Protein AF-A0A1P8NBS0-F1 (afdb_monomer_lite)

pLDDT: mean 83.74, std 17.05, range [39.91, 98.5]

Structure (mmCIF, N/CA/C/O backbone):
data_AF-A0A1P8NBS0-F1
#
_entry.id   AF-A0A1P8NBS0-F1
#
loop_
_atom_site.group_PDB
_atom_site.id
_atom_site.type_symbol
_atom_site.label_atom_id
_atom_site.label_alt_id
_atom_site.label_comp_id
_atom_site.label_asym_id
_atom_site.label_entity_id
_atom_site.label_seq_id
_atom_site.pdbx_PDB_ins_code
_atom_site.Cartn_x
_atom_site.Cartn_y
_atom_site.Cartn_z
_atom_site.occupancy
_atom_site.B_iso_or_equiv
_atom_site.auth_seq_id
_atom_site.auth_comp_id
_atom_site.auth_asym_id
_atom_site.auth_atom_id
_atom_site.pdbx_PDB_model_num
ATOM 1 N N . MET A 1 1 ? -10.988 12.785 8.563 1.00 82.94 1 MET A N 1
ATOM 2 C CA . MET A 1 1 ? -10.766 11.555 9.356 1.00 82.94 1 MET A CA 1
ATOM 3 C C . MET A 1 1 ? -9.370 10.981 9.163 1.00 82.94 1 MET A C 1
ATOM 5 O O . MET A 1 1 ? -8.698 10.828 10.170 1.00 82.94 1 MET A O 1
ATOM 9 N N . PHE A 1 2 ? -8.875 10.767 7.936 1.00 84.62 2 PHE A N 1
ATOM 10 C CA . PHE A 1 2 ? -7.507 10.250 7.724 1.00 84.62 2 PHE A CA 1
ATOM 11 C C . PHE A 1 2 ? -6.411 11.073 8.413 1.00 84.62 2 PHE A C 1
ATOM 13 O O . PHE A 1 2 ? -5.631 10.505 9.160 1.00 84.62 2 PHE A O 1
ATOM 20 N N . ARG A 1 3 ? -6.452 12.412 8.329 1.00 84.88 3 ARG A N 1
ATOM 21 C CA . ARG A 1 3 ? -5.517 13.283 9.075 1.00 84.88 3 ARG A CA 1
ATOM 22 C C . ARG A 1 3 ? -5.512 13.060 10.591 1.00 84.88 3 ARG A C 1
ATOM 24 O O . ARG A 1 3 ? -4.480 13.212 11.229 1.00 84.88 3 ARG A O 1
ATOM 31 N N . ALA A 1 4 ? -6.656 12.704 11.175 1.00 84.69 4 ALA A N 1
ATOM 32 C CA . ALA A 1 4 ? -6.740 12.401 12.602 1.00 84.69 4 ALA A CA 1
ATOM 33 C C . ALA A 1 4 ? -6.085 11.048 12.920 1.00 84.69 4 ALA A C 1
ATOM 35 O O . ALA A 1 4 ? -5.381 10.924 13.919 1.00 84.69 4 ALA A O 1
ATOM 36 N N . VAL A 1 5 ? -6.266 10.051 12.046 1.00 83.81 5 VAL A N 1
ATOM 37 C CA . VAL A 1 5 ? -5.572 8.758 12.145 1.00 83.81 5 VAL A CA 1
ATOM 38 C C . VAL A 1 5 ? -4.062 8.940 11.972 1.00 83.81 5 VAL A C 1
ATOM 40 O O . VAL A 1 5 ? -3.302 8.394 12.768 1.00 83.81 5 VAL A O 1
ATOM 43 N N . GLU A 1 6 ? -3.621 9.755 11.013 1.00 84.94 6 GLU A N 1
ATOM 44 C CA . GLU A 1 6 ? -2.209 10.108 10.805 1.00 84.94 6 GLU A CA 1
ATOM 45 C C . GLU A 1 6 ? -1.617 10.804 12.041 1.00 84.94 6 GLU A C 1
ATOM 47 O O . GLU A 1 6 ? -0.568 10.397 12.534 1.00 84.94 6 GLU A O 1
ATOM 52 N N . ALA A 1 7 ? -2.315 11.798 12.605 1.00 84.06 7 ALA A N 1
ATOM 53 C CA . ALA A 1 7 ? -1.874 12.514 13.805 1.00 84.06 7 ALA A CA 1
ATOM 54 C C . ALA A 1 7 ? -1.797 11.608 15.048 1.00 84.06 7 ALA A C 1
ATOM 56 O O . ALA A 1 7 ? -0.880 11.721 15.863 1.00 84.06 7 ALA A O 1
ATOM 57 N N . LEU A 1 8 ? -2.749 10.684 15.215 1.00 83.94 8 LEU A N 1
ATOM 58 C CA . LEU A 1 8 ? -2.694 9.663 16.266 1.00 83.94 8 LEU A CA 1
ATOM 59 C C . LEU A 1 8 ? -1.534 8.681 16.042 1.00 83.94 8 LEU A C 1
ATOM 61 O O . LEU A 1 8 ? -0.816 8.368 16.987 1.00 83.94 8 LEU A O 1
ATOM 65 N N . SER A 1 9 ? -1.309 8.255 14.800 1.00 83.25 9 SER A N 1
ATOM 66 C CA . SER A 1 9 ? -0.253 7.302 14.435 1.00 83.25 9 SER A CA 1
ATOM 67 C C . SER A 1 9 ? 1.147 7.894 14.631 1.00 83.25 9 SER A C 1
ATOM 69 O O . SER A 1 9 ? 2.034 7.239 15.176 1.00 83.25 9 SER A O 1
ATOM 71 N N . ALA A 1 10 ? 1.330 9.174 14.293 1.00 79.81 10 ALA A N 1
ATOM 72 C CA . ALA A 1 10 ? 2.584 9.900 14.484 1.00 79.81 10 ALA A CA 1
ATOM 73 C C . ALA A 1 10 ? 2.988 10.043 15.961 1.00 79.81 10 ALA A C 1
ATOM 75 O O . ALA A 1 10 ? 4.176 10.118 16.268 1.00 79.81 10 ALA A O 1
ATOM 76 N N . ARG A 1 11 ? 2.019 10.048 16.886 1.00 78.50 11 ARG A N 1
ATOM 77 C CA . ARG A 1 11 ? 2.283 10.139 18.331 1.00 78.50 11 ARG A CA 1
ATOM 78 C C . ARG A 1 11 ? 2.768 8.826 18.957 1.00 78.50 11 ARG A C 1
ATOM 80 O O . ARG A 1 11 ? 3.139 8.862 20.124 1.00 78.50 11 ARG A O 1
ATOM 87 N N . ARG A 1 12 ? 2.781 7.703 18.212 1.00 63.16 12 ARG A N 1
ATOM 88 C CA . ARG A 1 12 ? 3.280 6.371 18.634 1.00 63.16 12 ARG A CA 1
ATOM 89 C C . ARG A 1 12 ? 2.985 6.031 20.104 1.00 63.16 12 ARG A C 1
ATOM 91 O O . ARG A 1 12 ? 3.853 5.580 20.843 1.00 63.16 12 ARG A O 1
ATOM 98 N N . THR A 1 13 ? 1.755 6.255 20.553 1.00 55.81 13 THR A N 1
ATOM 99 C CA . THR A 1 13 ? 1.352 5.875 21.909 1.00 55.81 13 THR A CA 1
ATOM 100 C C . THR A 1 13 ? 1.067 4.378 21.942 1.00 55.81 13 THR A C 1
ATOM 102 O O . THR A 1 13 ? -0.005 3.954 21.512 1.00 55.81 13 THR A O 1
ATOM 105 N N . GLU A 1 14 ? 2.016 3.589 22.453 1.00 52.69 14 GLU A N 1
ATOM 106 C CA . GLU A 1 14 ? 1.892 2.132 22.655 1.00 52.69 14 GLU A CA 1
ATOM 107 C C . GLU A 1 14 ? 0.691 1.751 23.545 1.00 52.69 14 GLU A C 1
ATOM 109 O O . GLU A 1 14 ? 0.151 0.653 23.435 1.00 52.69 14 GLU A O 1
ATOM 114 N N . GLU A 1 15 ? 0.220 2.679 24.381 1.00 45.91 15 GLU A N 1
ATOM 115 C CA . GLU A 1 15 ? -0.776 2.414 25.427 1.00 45.91 15 GLU A CA 1
ATOM 116 C C . GLU A 1 15 ? -2.221 2.782 25.055 1.00 45.91 15 GLU A C 1
ATOM 118 O O . GLU A 1 15 ? -3.160 2.458 25.782 1.00 45.91 15 GLU A O 1
ATOM 123 N N . SER A 1 16 ? -2.449 3.454 23.923 1.00 49.22 16 SER A N 1
ATOM 124 C CA . SER A 1 16 ? -3.797 3.893 23.547 1.00 49.22 16 SER A CA 1
ATOM 125 C C . SER A 1 16 ? -4.399 2.945 22.522 1.00 49.22 16 SER A C 1
ATOM 127 O O . SER A 1 16 ? -4.034 2.975 21.349 1.00 49.22 16 SER A O 1
ATOM 129 N N . SER A 1 17 ? -5.367 2.129 22.946 1.00 61.66 17 SER A N 1
ATOM 130 C CA . SER A 1 17 ? -6.250 1.436 22.006 1.00 61.66 17 SER A CA 1
ATOM 131 C C . SER A 1 17 ? -6.788 2.446 20.982 1.00 61.66 17 SER A C 1
ATOM 133 O O . SER A 1 17 ? -7.370 3.477 21.339 1.00 61.66 17 SER A O 1
ATOM 135 N N . PHE A 1 18 ? -6.545 2.191 19.694 1.00 75.25 18 PHE A N 1
ATOM 136 C CA . PHE A 1 18 ? -7.110 3.001 18.619 1.00 75.25 18 PHE A CA 1
ATOM 137 C C . PHE A 1 18 ? -8.626 2.779 18.618 1.00 75.25 18 PHE A C 1
ATOM 139 O O . PHE A 1 18 ? -9.130 1.800 18.077 1.00 75.25 18 PHE A O 1
ATOM 146 N N . THR A 1 19 ? -9.357 3.663 19.296 1.00 80.44 19 THR A N 1
ATOM 147 C CA . THR A 1 19 ? -10.819 3.603 19.404 1.00 80.44 19 THR A CA 1
ATOM 148 C C . THR A 1 19 ? -11.468 4.652 18.514 1.00 80.44 19 THR A C 1
ATOM 150 O O . THR A 1 19 ? -10.918 5.736 18.304 1.00 80.44 19 THR A O 1
ATOM 153 N N . VAL A 1 20 ? -12.698 4.381 18.069 1.00 82.88 20 VAL A N 1
ATOM 154 C CA . VAL A 1 20 ? -13.537 5.371 17.369 1.00 82.88 20 VAL A CA 1
ATOM 155 C C . VAL A 1 20 ? -13.607 6.677 18.169 1.00 82.88 20 VAL A C 1
ATOM 157 O O . VAL A 1 20 ? -13.434 7.755 17.614 1.00 82.88 20 VAL A O 1
ATOM 160 N N . THR A 1 21 ? -13.767 6.606 19.495 1.00 84.75 21 THR A N 1
ATOM 161 C CA . THR A 1 21 ? -13.810 7.794 20.365 1.00 84.75 21 THR A CA 1
ATOM 162 C C . THR A 1 21 ? -12.530 8.635 20.287 1.00 84.75 21 THR A C 1
ATOM 164 O O . THR A 1 21 ? -12.623 9.861 20.236 1.00 84.75 21 THR A O 1
ATOM 167 N N . ALA A 1 22 ? -11.347 8.013 20.239 1.00 84.50 22 ALA A N 1
ATOM 168 C CA . ALA A 1 22 ? -10.085 8.739 20.087 1.00 84.50 22 ALA A CA 1
ATOM 169 C C . ALA A 1 22 ? -9.998 9.454 18.727 1.00 84.50 22 ALA A C 1
ATOM 171 O O . ALA A 1 22 ? -9.612 10.621 18.677 1.00 84.50 22 ALA A O 1
ATOM 172 N N . ILE A 1 23 ? -10.431 8.791 17.649 1.00 85.56 23 ILE A N 1
ATOM 173 C CA . ILE A 1 23 ? -10.471 9.366 16.294 1.00 85.56 23 ILE A CA 1
ATOM 174 C C . ILE A 1 23 ? -11.453 10.541 16.227 1.00 85.56 23 ILE A C 1
ATOM 176 O O . ILE A 1 23 ? -11.144 11.574 15.637 1.00 85.56 23 ILE A O 1
ATOM 180 N N . LEU A 1 24 ? -12.628 10.421 16.847 1.00 88.19 24 LEU A N 1
ATOM 181 C CA . LEU A 1 24 ? -13.631 11.489 16.894 1.00 88.19 24 LEU A CA 1
ATOM 182 C C . LEU A 1 24 ? -13.127 12.717 17.645 1.00 88.19 24 LEU A C 1
ATOM 184 O O . LEU A 1 24 ? -13.248 13.831 17.145 1.00 88.19 24 LEU A O 1
ATOM 188 N N . ARG A 1 25 ? -12.516 12.504 18.817 1.00 86.19 25 ARG A N 1
ATOM 189 C CA . ARG A 1 25 ? -11.919 13.583 19.611 1.00 86.19 25 ARG A CA 1
ATOM 190 C C . ARG A 1 25 ? -10.846 14.322 18.819 1.00 86.19 25 ARG A C 1
ATOM 192 O O . ARG A 1 25 ? -10.817 15.543 18.843 1.00 86.19 25 ARG A O 1
ATOM 199 N N . GLU A 1 26 ? -9.996 13.583 18.113 1.00 88.31 26 GLU A N 1
ATOM 200 C CA . GLU A 1 26 ? -8.934 14.168 17.295 1.00 88.31 26 GLU A CA 1
ATOM 201 C C . GLU A 1 26 ? -9.474 14.877 16.042 1.00 88.31 26 GLU A C 1
ATOM 203 O O . GLU A 1 26 ? -8.946 15.901 15.625 1.00 88.31 26 GLU A O 1
ATOM 208 N N . SER A 1 27 ? -10.534 14.349 15.426 1.00 87.25 27 SER A N 1
ATOM 209 C CA . SER A 1 27 ? -11.103 14.910 14.193 1.00 87.25 27 SER A CA 1
ATOM 210 C C . SER A 1 27 ? -12.112 16.037 14.413 1.00 87.25 27 SER A C 1
ATOM 212 O O . SER A 1 27 ? -12.460 16.714 13.448 1.00 87.25 27 SER A O 1
ATOM 214 N N . GLY A 1 28 ? -12.598 16.229 15.641 1.00 89.88 28 GLY A N 1
ATOM 215 C CA . GLY A 1 28 ? -13.599 17.244 15.975 1.00 89.88 28 GLY A CA 1
ATOM 216 C C . GLY A 1 28 ? -14.992 16.980 15.389 1.00 89.88 28 GLY A C 1
ATOM 217 O O . GLY A 1 28 ? -15.822 17.886 15.381 1.00 89.88 28 GLY A O 1
ATOM 218 N N . ILE A 1 29 ? -15.267 15.769 14.886 1.00 89.56 29 ILE A N 1
ATOM 219 C CA . ILE A 1 29 ? -16.568 15.410 14.297 1.00 89.56 29 ILE A CA 1
ATOM 220 C C . ILE A 1 29 ? -17.447 14.636 15.285 1.00 89.56 29 ILE A C 1
ATOM 222 O O . ILE A 1 29 ? -16.968 14.001 16.226 1.00 89.56 29 ILE A O 1
ATOM 226 N N . SER A 1 30 ? -18.759 14.643 15.041 1.00 89.94 30 SER A N 1
ATOM 227 C CA . SER A 1 30 ? -19.714 13.874 15.843 1.00 89.94 30 SER A CA 1
ATOM 228 C C . SER A 1 30 ? -19.677 12.371 15.520 1.00 89.94 30 SER A C 1
ATOM 230 O O . SER A 1 30 ? -19.336 11.965 14.407 1.00 89.94 30 SER A O 1
ATOM 232 N N . ARG A 1 31 ? -20.122 11.534 16.471 1.00 88.75 31 ARG A N 1
ATOM 233 C CA . ARG A 1 31 ? -20.341 10.088 16.244 1.00 88.75 31 ARG A CA 1
ATOM 234 C C . ARG A 1 31 ? -21.279 9.816 15.068 1.00 88.75 31 ARG A C 1
ATOM 236 O O . ARG A 1 31 ? -21.001 8.922 14.280 1.00 88.75 31 ARG A O 1
ATOM 243 N N . GLY A 1 32 ? -22.366 10.582 14.951 1.00 89.50 32 GLY A N 1
ATOM 244 C CA . GLY A 1 32 ? -23.329 10.426 13.859 1.00 89.50 32 GLY A CA 1
ATOM 245 C C . GLY A 1 32 ? -22.675 10.664 12.499 1.00 89.50 32 GLY A C 1
ATOM 246 O O . GLY A 1 32 ? -22.803 9.837 11.608 1.00 89.50 32 GLY A O 1
ATOM 247 N N . THR A 1 33 ? -21.879 11.731 12.379 1.00 89.06 33 THR A N 1
ATOM 248 C CA . THR A 1 33 ? -21.115 12.037 11.159 1.00 89.06 33 THR A CA 1
ATOM 249 C C . THR A 1 33 ? -20.139 10.919 10.795 1.00 89.06 33 THR A C 1
ATOM 251 O O . THR A 1 33 ? -20.005 10.594 9.621 1.00 89.06 33 THR A O 1
ATOM 254 N N . PHE A 1 34 ? -19.470 10.312 11.778 1.00 89.25 34 PHE A N 1
ATOM 255 C CA . PHE A 1 34 ? -18.578 9.179 11.528 1.00 89.25 34 PHE A CA 1
ATOM 256 C C . PHE A 1 34 ? -19.330 7.984 10.950 1.00 89.25 34 PHE A C 1
ATOM 258 O O . PHE A 1 34 ? -18.979 7.537 9.864 1.00 89.25 34 PHE A O 1
ATOM 265 N N . TYR A 1 35 ? -20.394 7.522 11.614 1.00 89.62 35 TYR A N 1
ATOM 266 C CA . TYR A 1 35 ? -21.122 6.325 11.182 1.00 89.62 35 TYR A CA 1
ATOM 267 C C . TYR A 1 35 ? -21.900 6.508 9.870 1.00 89.62 35 TYR A C 1
ATOM 269 O O . TYR A 1 35 ? -22.192 5.519 9.205 1.00 89.62 35 TYR A O 1
ATOM 277 N N . THR A 1 36 ? -22.173 7.747 9.446 1.00 90.88 36 THR A N 1
ATOM 278 C CA . THR A 1 36 ? -22.678 8.039 8.092 1.00 90.88 36 THR A CA 1
ATOM 279 C C . THR A 1 36 ? -21.674 7.668 6.997 1.00 90.88 36 THR A C 1
ATOM 281 O O . THR A 1 36 ? -22.077 7.266 5.910 1.00 90.88 36 THR A O 1
ATOM 284 N N . HIS A 1 37 ? -20.374 7.820 7.259 1.00 87.19 37 HIS A N 1
ATOM 285 C CA . HIS A 1 37 ? -19.316 7.575 6.272 1.00 87.19 37 HIS A CA 1
ATOM 286 C C . HIS A 1 37 ? -18.596 6.239 6.479 1.00 87.19 37 HIS A C 1
ATOM 288 O O . HIS A 1 37 ? -18.146 5.632 5.512 1.00 87.19 37 HIS A O 1
ATOM 294 N N . PHE A 1 38 ? -18.492 5.800 7.731 1.00 89.38 38 PHE A N 1
ATOM 295 C CA . PHE A 1 38 ? -17.742 4.629 8.160 1.00 89.38 38 PHE A CA 1
ATOM 296 C C . PHE A 1 38 ? -18.575 3.845 9.174 1.00 89.38 38 PHE A C 1
ATOM 298 O O . PHE A 1 38 ? -18.527 4.146 10.371 1.00 89.38 38 PHE A O 1
ATOM 305 N N . PRO A 1 39 ? -19.369 2.863 8.712 1.00 86.81 39 PRO A N 1
ATOM 306 C CA . PRO A 1 39 ? -20.132 1.992 9.599 1.00 86.81 39 PRO A CA 1
ATOM 307 C C . PRO A 1 39 ? -19.244 1.317 10.649 1.00 86.81 39 PRO A C 1
ATOM 309 O O . PRO A 1 39 ? -19.668 1.155 11.795 1.00 86.81 39 PRO A O 1
ATOM 312 N N . THR A 1 40 ? -18.004 0.982 10.286 1.00 86.12 40 THR A N 1
ATOM 313 C CA . THR A 1 40 ? -17.027 0.394 11.199 1.00 86.12 40 THR A CA 1
ATOM 314 C C . THR A 1 40 ? -15.610 0.972 11.050 1.00 86.12 40 THR A C 1
ATOM 316 O O . THR A 1 40 ? -15.318 1.786 10.171 1.00 86.12 40 THR A O 1
ATOM 319 N N . LEU A 1 41 ? -14.697 0.564 11.946 1.00 84.75 41 LEU A N 1
ATOM 320 C CA . LEU A 1 41 ? -13.267 0.882 11.819 1.00 84.75 41 LEU A CA 1
ATOM 321 C C . LEU A 1 41 ? -12.630 0.163 10.626 1.00 84.75 41 LEU A C 1
ATOM 323 O O . LEU A 1 41 ? -11.688 0.695 10.039 1.00 84.75 41 LEU A O 1
ATOM 327 N N . GLU A 1 42 ? -13.138 -1.016 10.264 1.00 86.62 42 GLU A N 1
ATOM 328 C CA . GLU A 1 42 ? -12.699 -1.749 9.081 1.00 86.62 42 GLU A CA 1
ATOM 329 C C . GLU A 1 42 ? -13.006 -0.972 7.797 1.00 86.62 42 GLU A C 1
ATOM 331 O O . GLU A 1 42 ? -12.107 -0.835 6.974 1.00 86.62 42 GLU A O 1
ATOM 336 N N . ASP A 1 43 ? -14.197 -0.371 7.669 1.00 88.25 43 ASP A N 1
ATOM 337 C CA . ASP A 1 43 ? -14.542 0.471 6.510 1.00 88.25 43 ASP A CA 1
ATOM 338 C C . ASP A 1 43 ? -13.604 1.691 6.390 1.00 88.25 43 ASP A C 1
ATOM 340 O O . ASP A 1 43 ? -13.201 2.090 5.294 1.00 88.25 43 ASP A O 1
ATOM 344 N N . LEU A 1 44 ? -13.220 2.292 7.525 1.00 90.06 44 LEU A N 1
ATOM 345 C CA . LEU A 1 44 ? -12.253 3.395 7.540 1.00 90.06 44 LEU A CA 1
ATOM 346 C C . LEU A 1 44 ? -10.859 2.929 7.111 1.00 90.06 44 LEU A C 1
ATOM 348 O O . LEU A 1 44 ? -10.187 3.627 6.349 1.00 90.06 44 LEU A O 1
ATOM 352 N N . ALA A 1 45 ? -10.415 1.772 7.603 1.00 90.12 45 ALA A N 1
ATOM 353 C CA . ALA A 1 45 ? -9.123 1.204 7.242 1.00 90.12 45 ALA A CA 1
ATOM 354 C C . ALA A 1 45 ? -9.070 0.788 5.766 1.00 90.12 45 ALA A C 1
ATOM 356 O O . ALA A 1 45 ? -8.059 1.042 5.113 1.00 90.12 45 ALA A O 1
ATOM 357 N N . GLU A 1 46 ? -10.154 0.217 5.237 1.00 91.38 46 GLU A N 1
ATOM 358 C CA . GLU A 1 46 ? -10.310 -0.129 3.823 1.00 91.38 46 GLU A CA 1
ATOM 359 C C . GLU A 1 46 ? -10.110 1.097 2.936 1.00 91.38 46 GLU A C 1
ATOM 361 O O . GLU A 1 46 ? -9.200 1.102 2.109 1.00 91.38 46 GLU A O 1
ATOM 366 N N . GLN A 1 47 ? -10.874 2.171 3.165 1.00 92.69 47 GLN A N 1
ATOM 367 C CA . GLN A 1 47 ? -10.746 3.392 2.364 1.00 92.69 47 GLN A CA 1
ATOM 368 C C . GLN A 1 47 ? -9.369 4.049 2.518 1.00 92.69 47 GLN A C 1
ATOM 370 O O . GLN A 1 47 ? -8.838 4.618 1.564 1.00 92.69 47 GLN A O 1
ATOM 375 N N .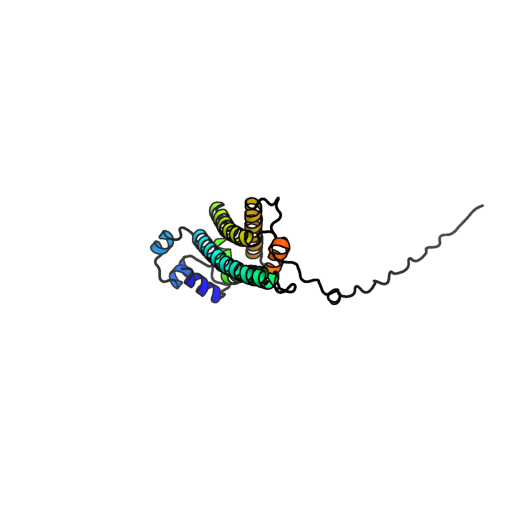 MET A 1 48 ? -8.762 3.974 3.708 1.00 92.88 48 MET A N 1
ATOM 376 C CA . MET A 1 48 ? -7.413 4.501 3.925 1.00 92.88 48 MET A CA 1
ATOM 377 C C . MET A 1 48 ? -6.369 3.721 3.114 1.00 92.88 48 MET A C 1
ATOM 379 O O . MET A 1 48 ? -5.485 4.324 2.502 1.00 92.88 48 MET A O 1
ATOM 383 N N . LEU A 1 49 ? -6.476 2.388 3.087 1.00 94.12 49 LEU A N 1
ATOM 384 C CA . LEU A 1 49 ? -5.613 1.514 2.292 1.00 94.12 49 LEU A CA 1
ATOM 385 C C . LEU A 1 49 ? -5.849 1.707 0.794 1.00 94.12 49 LEU A C 1
ATOM 387 O O . LEU A 1 49 ? -4.879 1.838 0.057 1.00 94.12 49 LEU A O 1
ATOM 391 N N . GLU A 1 50 ? -7.101 1.800 0.349 1.00 95.31 50 GLU A N 1
ATOM 392 C CA . GLU A 1 50 ? -7.464 2.067 -1.046 1.00 95.31 50 GLU A CA 1
ATOM 393 C C . GLU A 1 50 ? -6.823 3.365 -1.554 1.00 95.31 50 GLU A C 1
ATOM 395 O O . GLU A 1 50 ? -6.114 3.360 -2.565 1.00 95.31 50 GLU A O 1
ATOM 400 N N . GLN A 1 51 ? -6.989 4.468 -0.816 1.00 95.81 51 GLN A N 1
ATOM 401 C CA . GLN A 1 51 ? -6.374 5.751 -1.169 1.00 95.81 51 GLN A CA 1
ATOM 402 C C . GLN A 1 51 ? -4.852 5.665 -1.180 1.00 95.81 51 GLN A C 1
ATOM 404 O O . GLN A 1 51 ? -4.193 6.246 -2.049 1.00 95.81 51 GLN A O 1
ATOM 409 N N . ARG A 1 52 ? -4.274 4.918 -0.233 1.00 96.38 52 ARG A N 1
ATOM 410 C CA . ARG A 1 52 ? -2.827 4.754 -0.175 1.00 96.38 52 ARG A CA 1
ATOM 411 C C . ARG A 1 52 ? -2.296 3.922 -1.336 1.00 96.38 52 ARG A C 1
ATOM 413 O O . ARG A 1 52 ? -1.272 4.301 -1.903 1.00 96.38 52 ARG A O 1
ATOM 420 N N . PHE A 1 53 ? -2.976 2.843 -1.715 1.00 97.75 53 PHE A N 1
ATOM 421 C CA . PHE A 1 53 ? -2.623 2.054 -2.890 1.00 97.75 53 PHE A CA 1
ATOM 422 C C . PHE A 1 53 ? -2.682 2.909 -4.149 1.00 97.75 53 PHE A C 1
ATOM 424 O O . PHE A 1 53 ? -1.722 2.895 -4.911 1.00 97.75 53 PHE A O 1
ATOM 431 N N . ALA A 1 54 ? -3.746 3.693 -4.344 1.00 98.06 54 ALA A N 1
ATOM 432 C CA . ALA A 1 54 ? -3.867 4.582 -5.497 1.00 98.06 54 ALA A CA 1
ATOM 433 C C . ALA A 1 54 ? -2.710 5.591 -5.585 1.00 98.06 54 ALA A C 1
ATOM 435 O O . ALA A 1 54 ? -2.121 5.770 -6.650 1.00 98.06 54 ALA A O 1
ATOM 436 N N . LEU A 1 55 ? -2.339 6.206 -4.457 1.00 97.88 55 LEU A N 1
ATOM 437 C CA . LEU A 1 55 ? -1.230 7.158 -4.404 1.00 97.88 55 LEU A CA 1
ATOM 438 C C . LEU A 1 55 ? 0.122 6.495 -4.706 1.00 97.88 55 LEU A C 1
ATOM 440 O O . LEU A 1 55 ? 0.869 6.988 -5.548 1.00 97.88 55 LEU A O 1
ATOM 444 N N . ILE A 1 56 ? 0.433 5.377 -4.040 1.00 98.25 56 ILE A N 1
ATOM 445 C CA . ILE A 1 56 ? 1.684 4.637 -4.269 1.00 98.25 56 ILE A CA 1
ATOM 446 C C . ILE A 1 56 ? 1.741 4.121 -5.710 1.00 98.25 56 ILE A C 1
ATOM 448 O O . ILE A 1 56 ? 2.784 4.223 -6.346 1.00 98.25 56 ILE A O 1
ATOM 452 N N . GLY A 1 57 ? 0.629 3.600 -6.230 1.00 97.62 57 GLY A N 1
ATOM 453 C CA . GLY A 1 57 ? 0.518 3.087 -7.591 1.00 97.62 57 GLY A CA 1
ATOM 454 C C . GLY A 1 57 ? 0.720 4.170 -8.648 1.00 97.62 57 GLY A C 1
ATOM 455 O O . GLY A 1 57 ? 1.394 3.926 -9.644 1.00 97.62 57 GLY A O 1
ATOM 456 N N . GLU A 1 58 ? 0.206 5.387 -8.443 1.00 98.06 58 GLU A N 1
ATOM 457 C CA . GLU A 1 58 ? 0.496 6.506 -9.349 1.00 98.06 58 GLU A CA 1
ATOM 458 C C . GLU A 1 58 ? 1.987 6.844 -9.379 1.00 98.06 58 GLU A C 1
ATOM 460 O O . GLU A 1 58 ? 2.563 6.941 -10.463 1.00 98.06 58 GLU A O 1
ATOM 465 N N . THR A 1 59 ? 2.624 6.958 -8.210 1.00 98.00 59 THR A N 1
ATOM 466 C CA . THR A 1 59 ? 4.067 7.217 -8.120 1.00 98.00 59 THR A CA 1
ATOM 467 C C . THR A 1 59 ? 4.888 6.091 -8.756 1.00 98.00 59 THR A C 1
ATOM 469 O O . THR A 1 59 ? 5.723 6.373 -9.609 1.00 98.00 59 THR A O 1
ATOM 472 N N . ASP A 1 60 ? 4.598 4.823 -8.435 1.00 97.19 60 ASP A N 1
ATOM 473 C CA . ASP A 1 60 ? 5.250 3.643 -9.031 1.00 97.19 60 ASP A CA 1
ATOM 474 C C . ASP A 1 60 ? 5.182 3.685 -10.558 1.00 97.19 60 ASP A C 1
ATOM 476 O O . ASP A 1 60 ? 6.184 3.515 -11.248 1.00 97.19 60 ASP A O 1
ATOM 480 N N . ARG A 1 61 ? 4.002 3.967 -11.108 1.00 97.19 61 ARG A N 1
ATOM 481 C CA . ARG A 1 61 ? 3.805 4.051 -12.554 1.00 97.19 61 ARG A CA 1
ATOM 482 C C . ARG A 1 61 ? 4.546 5.224 -13.184 1.00 97.19 61 ARG A C 1
ATOM 484 O O . ARG A 1 61 ? 5.074 5.066 -14.284 1.00 97.19 61 ARG A O 1
ATOM 491 N N . ALA A 1 62 ? 4.571 6.391 -12.544 1.00 97.69 62 ALA A N 1
ATOM 492 C CA . ALA A 1 62 ? 5.348 7.532 -13.022 1.00 97.69 62 ALA A CA 1
ATOM 493 C C . ALA A 1 62 ? 6.848 7.194 -13.070 1.00 97.69 62 ALA A C 1
ATOM 495 O O . ALA A 1 62 ? 7.481 7.370 -14.115 1.00 97.69 62 ALA A O 1
ATOM 496 N N . ASP A 1 63 ? 7.371 6.598 -11.999 1.00 96.56 63 ASP A N 1
ATOM 497 C CA . ASP A 1 63 ? 8.772 6.192 -11.889 1.00 96.56 63 ASP A CA 1
ATOM 498 C C . ASP A 1 63 ? 9.123 5.075 -12.882 1.00 96.56 63 ASP A C 1
ATOM 500 O O . ASP A 1 63 ? 10.170 5.124 -13.526 1.00 96.56 63 ASP A O 1
ATOM 504 N N . ARG A 1 64 ? 8.230 4.099 -13.099 1.00 95.12 64 ARG A N 1
ATOM 505 C CA . ARG A 1 64 ? 8.410 3.053 -14.121 1.00 95.12 64 ARG A CA 1
ATOM 506 C C . ARG A 1 64 ? 8.444 3.617 -15.529 1.00 95.12 64 ARG A C 1
ATOM 508 O O . ARG A 1 64 ? 9.275 3.183 -16.318 1.00 95.12 64 ARG A O 1
ATOM 515 N N . ARG A 1 65 ? 7.566 4.569 -15.868 1.00 95.31 65 ARG A N 1
ATOM 516 C CA . ARG A 1 65 ? 7.599 5.224 -17.188 1.00 95.31 65 ARG A CA 1
ATOM 517 C C . ARG A 1 65 ? 8.936 5.926 -17.405 1.00 95.31 65 ARG A C 1
ATOM 519 O O . ARG A 1 65 ? 9.520 5.772 -18.473 1.00 95.31 65 ARG A O 1
ATOM 526 N N . ALA A 1 66 ? 9.430 6.639 -16.393 1.00 94.31 66 ALA A N 1
ATOM 527 C CA . ALA A 1 66 ? 10.738 7.281 -16.448 1.00 94.31 66 ALA A CA 1
ATOM 528 C C . ALA A 1 66 ? 11.868 6.250 -16.612 1.00 94.31 66 ALA A C 1
ATOM 530 O O . ALA A 1 66 ? 12.672 6.373 -17.531 1.00 94.31 66 ALA A O 1
ATOM 531 N N . ALA A 1 67 ? 11.877 5.189 -15.800 1.00 93.12 67 ALA A N 1
ATOM 532 C CA . ALA A 1 67 ? 12.891 4.137 -15.862 1.00 93.12 67 ALA A CA 1
ATOM 533 C C . ALA A 1 67 ? 12.893 3.393 -17.211 1.00 93.12 67 ALA A C 1
ATOM 535 O O . ALA A 1 67 ? 13.955 3.130 -17.768 1.00 93.12 67 ALA A O 1
ATOM 536 N N . LEU A 1 68 ? 11.718 3.095 -17.774 1.00 90.94 68 LEU A N 1
ATOM 537 C CA . LEU A 1 68 ? 11.586 2.470 -19.095 1.00 90.94 68 LEU A CA 1
ATOM 538 C C . LEU A 1 68 ? 12.067 3.393 -20.220 1.00 90.94 68 LEU A C 1
ATOM 540 O O . LEU A 1 68 ? 12.724 2.925 -21.147 1.00 90.94 68 LEU A O 1
ATOM 544 N N . ALA A 1 69 ? 11.771 4.694 -20.137 1.00 92.31 69 ALA A N 1
ATOM 545 C CA . ALA A 1 69 ? 12.276 5.676 -21.093 1.00 92.31 69 ALA A CA 1
ATOM 546 C C . ALA A 1 69 ? 13.807 5.795 -21.023 1.00 92.31 69 ALA A C 1
ATOM 548 O O . ALA A 1 69 ? 14.463 5.850 -22.061 1.00 92.31 69 ALA A O 1
ATOM 549 N N . SER A 1 70 ? 14.386 5.770 -19.818 1.00 91.06 70 SER A N 1
ATOM 550 C CA . SER A 1 70 ? 15.840 5.732 -19.629 1.00 91.06 70 SER A CA 1
ATOM 551 C C . SER A 1 70 ? 16.456 4.449 -20.188 1.00 91.06 70 SER A C 1
ATOM 553 O O . SER A 1 70 ? 17.448 4.526 -20.904 1.00 91.06 70 SER A O 1
ATOM 555 N N . ALA A 1 71 ? 15.839 3.288 -19.950 1.00 88.62 71 ALA A N 1
ATOM 556 C CA . ALA A 1 71 ? 16.339 1.993 -20.418 1.00 88.62 71 ALA A CA 1
ATOM 557 C C . ALA A 1 71 ? 16.402 1.860 -21.950 1.00 88.62 71 ALA A C 1
ATOM 559 O O . ALA A 1 71 ? 17.166 1.048 -22.465 1.00 88.62 71 ALA A O 1
ATOM 560 N N . ALA A 1 72 ? 15.626 2.662 -22.688 1.00 86.44 72 ALA A N 1
ATOM 561 C CA . ALA A 1 72 ? 15.712 2.718 -24.147 1.00 86.44 72 ALA A CA 1
ATOM 562 C C . ALA A 1 72 ? 17.046 3.311 -24.646 1.00 86.44 72 ALA A C 1
ATOM 564 O O . ALA A 1 72 ? 17.465 3.008 -25.762 1.00 86.44 72 ALA A O 1
ATOM 565 N N . SER A 1 73 ? 17.705 4.131 -23.822 1.00 89.94 73 SER A N 1
ATOM 566 C CA . SER A 1 73 ? 18.951 4.835 -24.156 1.00 89.94 73 SER A CA 1
ATOM 567 C C . SER A 1 73 ? 20.144 4.400 -23.298 1.00 89.94 73 SER A C 1
ATOM 569 O O . SER A 1 73 ? 21.285 4.617 -23.697 1.00 89.94 73 SER A O 1
ATOM 571 N N . ASP A 1 74 ? 19.896 3.793 -22.135 1.00 87.56 74 ASP A N 1
ATOM 572 C CA . ASP A 1 74 ? 20.907 3.358 -21.172 1.00 87.56 74 ASP A CA 1
ATOM 573 C C . ASP A 1 74 ? 20.648 1.910 -20.707 1.00 87.56 74 ASP A C 1
ATOM 575 O O . ASP A 1 74 ? 19.737 1.667 -19.909 1.00 87.56 74 ASP A O 1
ATOM 579 N N . PRO A 1 75 ? 21.464 0.935 -21.148 1.00 81.12 75 PRO A N 1
ATOM 580 C CA . PRO A 1 75 ? 21.380 -0.451 -20.687 1.00 81.12 75 PRO A CA 1
ATOM 581 C C . PRO A 1 75 ? 21.604 -0.647 -19.179 1.00 81.12 75 PRO A C 1
ATOM 583 O O . PRO A 1 75 ? 21.285 -1.719 -18.668 1.00 81.12 75 PRO A O 1
ATOM 586 N N . GLN A 1 76 ? 22.167 0.341 -18.471 1.00 82.00 76 GLN A N 1
ATOM 587 C CA . GLN A 1 76 ? 22.387 0.310 -17.019 1.00 82.00 76 GLN A CA 1
ATOM 588 C C . GLN A 1 76 ? 21.221 0.907 -16.216 1.00 82.00 76 GLN A C 1
ATOM 590 O O . GLN A 1 76 ? 21.304 0.985 -14.989 1.00 82.00 76 GLN A O 1
ATOM 595 N N . ALA A 1 77 ? 20.134 1.325 -16.873 1.00 86.12 77 ALA A N 1
ATOM 596 C CA . ALA A 1 77 ? 18.978 1.891 -16.191 1.00 86.12 77 ALA A CA 1
ATOM 597 C C . ALA A 1 77 ? 18.404 0.917 -15.144 1.00 86.12 77 ALA A C 1
ATOM 599 O O . ALA A 1 77 ? 18.043 -0.225 -15.442 1.00 86.12 77 ALA A O 1
ATOM 600 N N . ASP A 1 78 ? 18.272 1.403 -13.910 1.00 90.31 78 ASP A N 1
ATOM 601 C CA . ASP A 1 78 ? 17.745 0.627 -12.792 1.00 90.31 78 ASP A CA 1
ATOM 602 C C . ASP A 1 78 ? 16.215 0.524 -12.870 1.00 90.31 78 ASP A C 1
ATOM 604 O O . ASP A 1 78 ? 15.455 1.370 -12.391 1.00 90.31 78 ASP A O 1
ATOM 608 N N . LEU A 1 79 ? 15.763 -0.557 -13.497 1.00 91.31 79 LEU A N 1
ATOM 609 C CA . LEU A 1 79 ? 14.350 -0.896 -13.642 1.00 91.31 79 LEU A CA 1
ATOM 610 C C . LEU A 1 79 ? 13.721 -1.420 -12.347 1.00 91.31 79 LEU A C 1
ATOM 612 O O . LEU A 1 79 ? 12.499 -1.576 -12.297 1.00 91.31 79 LEU A O 1
ATOM 616 N N . ARG A 1 80 ? 14.535 -1.711 -11.326 1.00 94.12 80 ARG A N 1
ATOM 617 C CA . ARG A 1 80 ? 14.092 -2.286 -10.059 1.00 94.12 80 ARG A CA 1
ATOM 618 C C . ARG A 1 80 ? 13.747 -1.235 -9.020 1.00 94.12 80 ARG A C 1
ATOM 620 O O . ARG A 1 80 ? 12.783 -1.405 -8.268 1.00 94.12 80 ARG A O 1
ATOM 627 N N . ARG A 1 81 ? 14.447 -0.104 -9.052 1.00 95.50 81 ARG A N 1
ATOM 628 C CA . ARG A 1 81 ? 14.221 1.041 -8.166 1.00 95.50 81 ARG A CA 1
ATOM 629 C C . ARG A 1 81 ? 12.747 1.455 -7.991 1.00 95.50 81 ARG A C 1
ATOM 631 O O . ARG A 1 81 ? 12.361 1.684 -6.843 1.00 95.50 81 ARG A O 1
ATOM 638 N N . PRO A 1 82 ? 11.892 1.547 -9.035 1.00 96.06 82 PRO A N 1
ATOM 639 C CA . PRO A 1 82 ? 10.481 1.904 -8.844 1.00 96.06 82 PRO A CA 1
ATOM 640 C C . PRO A 1 82 ? 9.710 0.880 -7.996 1.00 96.06 82 PRO A C 1
ATOM 642 O O . PRO A 1 82 ? 8.932 1.249 -7.115 1.00 96.06 82 PRO A O 1
ATOM 645 N N . ALA A 1 83 ? 9.967 -0.416 -8.217 1.00 96.12 83 ALA A N 1
ATOM 646 C CA . ALA A 1 83 ? 9.370 -1.487 -7.427 1.00 96.12 83 ALA A CA 1
ATOM 647 C C . ALA A 1 83 ? 9.841 -1.414 -5.967 1.00 96.12 83 ALA A C 1
ATOM 649 O O . ALA A 1 83 ? 9.035 -1.520 -5.048 1.00 96.12 83 ALA A O 1
ATOM 650 N N . GLU A 1 84 ? 11.131 -1.175 -5.737 1.00 97.56 84 GLU A N 1
ATOM 651 C CA . GLU A 1 84 ? 11.684 -1.018 -4.388 1.00 97.56 84 GLU A CA 1
ATOM 652 C C . GLU A 1 84 ? 11.076 0.163 -3.636 1.00 97.56 84 GLU A C 1
ATOM 654 O O . GLU A 1 84 ? 10.623 0.012 -2.498 1.00 97.56 84 GLU A O 1
ATOM 659 N N . ALA A 1 85 ? 11.003 1.324 -4.286 1.00 97.88 85 ALA A N 1
ATOM 660 C CA . ALA A 1 85 ? 10.422 2.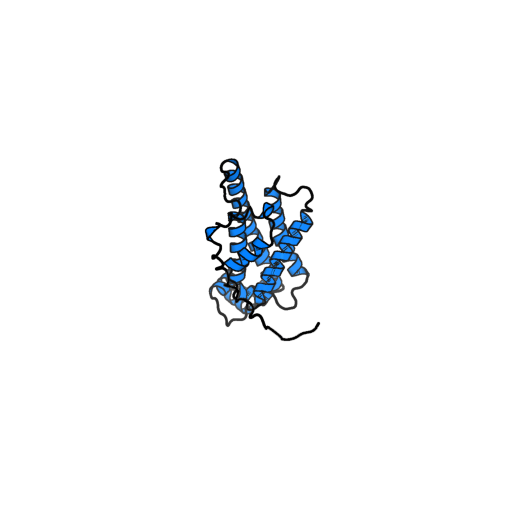523 -3.702 1.00 97.88 85 ALA A CA 1
ATOM 661 C C . ALA A 1 85 ? 8.941 2.323 -3.343 1.00 97.88 85 ALA A C 1
ATOM 663 O O . ALA A 1 85 ? 8.516 2.719 -2.254 1.00 97.88 85 ALA A O 1
ATOM 664 N N . SER A 1 86 ? 8.162 1.675 -4.216 1.00 97.81 86 SER A N 1
ATOM 665 C CA . SER A 1 86 ? 6.735 1.433 -3.982 1.00 97.81 86 SER A CA 1
ATOM 666 C C . SER A 1 86 ? 6.478 0.423 -2.862 1.00 97.81 86 SER A C 1
ATOM 668 O O . SER A 1 86 ? 5.669 0.703 -1.971 1.00 97.81 86 SER A O 1
ATOM 670 N N . GLN A 1 87 ? 7.209 -0.700 -2.824 1.00 97.88 87 GLN A N 1
ATOM 671 C CA . GLN A 1 87 ? 7.081 -1.678 -1.736 1.00 97.88 87 GLN A CA 1
ATOM 672 C C . GLN A 1 87 ? 7.533 -1.095 -0.391 1.00 97.88 87 GLN A C 1
ATOM 674 O O . GLN A 1 87 ? 6.875 -1.312 0.629 1.00 97.88 87 GLN A O 1
ATOM 679 N N . LEU A 1 88 ? 8.597 -0.286 -0.377 1.00 98.50 88 LEU A N 1
ATOM 680 C CA . LEU A 1 88 ? 9.046 0.408 0.830 1.00 98.50 88 LEU A CA 1
ATOM 681 C C . LEU A 1 88 ? 8.026 1.445 1.311 1.00 98.50 88 LEU A C 1
ATOM 683 O O . LEU A 1 88 ? 7.748 1.530 2.508 1.00 98.50 88 LEU A O 1
ATOM 687 N N . ALA A 1 89 ? 7.437 2.220 0.398 1.00 98.38 89 ALA A N 1
ATOM 688 C CA . ALA A 1 89 ? 6.402 3.193 0.733 1.00 98.38 89 ALA A CA 1
ATOM 689 C C . ALA A 1 89 ? 5.155 2.529 1.335 1.00 98.38 89 ALA A C 1
ATOM 691 O O . ALA A 1 89 ? 4.537 3.104 2.238 1.00 98.38 89 ALA A O 1
ATOM 692 N N . LEU A 1 90 ? 4.799 1.331 0.862 1.00 97.75 90 LEU A N 1
ATOM 693 C CA . LEU A 1 90 ? 3.699 0.541 1.406 1.00 97.75 90 LEU A CA 1
ATOM 694 C C . LEU A 1 90 ? 4.040 -0.013 2.795 1.00 97.75 90 LEU A C 1
ATOM 696 O O . LEU A 1 90 ? 3.279 0.201 3.738 1.00 97.75 90 LEU A O 1
ATOM 700 N N . ALA A 1 91 ? 5.201 -0.655 2.950 1.00 97.25 91 ALA A N 1
ATOM 701 C CA . ALA A 1 91 ? 5.633 -1.215 4.231 1.00 97.25 91 ALA A CA 1
ATOM 702 C C . ALA A 1 91 ? 5.760 -0.135 5.319 1.00 97.25 91 ALA A C 1
ATOM 704 O O . ALA A 1 91 ? 5.284 -0.320 6.438 1.00 97.25 91 ALA A O 1
ATOM 705 N N . ARG A 1 92 ? 6.323 1.034 4.986 1.00 96.69 92 ARG A N 1
ATOM 706 C CA . ARG A 1 92 ? 6.411 2.179 5.910 1.00 96.69 92 ARG A CA 1
ATOM 707 C C . ARG A 1 92 ? 5.046 2.718 6.294 1.00 96.69 92 ARG A C 1
ATOM 709 O O . ARG A 1 92 ? 4.833 3.051 7.454 1.00 96.69 92 ARG A O 1
ATOM 716 N N . PHE A 1 93 ? 4.122 2.809 5.341 1.00 95.50 93 PHE A N 1
ATOM 717 C CA . PHE A 1 93 ? 2.762 3.235 5.646 1.00 95.50 93 PHE A CA 1
ATOM 718 C C . PHE A 1 93 ? 2.093 2.283 6.641 1.00 95.50 93 PHE A C 1
ATOM 720 O O . PHE A 1 93 ? 1.506 2.750 7.617 1.00 95.50 93 PHE A O 1
ATOM 727 N N . VAL A 1 94 ? 2.218 0.973 6.419 1.00 93.81 94 VAL A N 1
ATOM 728 C CA . VAL A 1 94 ? 1.671 -0.046 7.320 1.00 93.81 94 VAL A CA 1
ATOM 729 C C . VAL A 1 94 ? 2.298 0.048 8.708 1.00 93.81 94 VAL A C 1
ATOM 731 O O . VAL A 1 94 ? 1.572 0.005 9.696 1.00 93.81 94 VAL A O 1
ATOM 734 N N . ASP A 1 95 ? 3.614 0.240 8.796 1.00 92.69 95 ASP A N 1
ATOM 735 C CA . ASP A 1 95 ? 4.310 0.351 10.078 1.00 92.69 95 ASP A CA 1
ATOM 736 C C . ASP A 1 95 ? 3.941 1.618 10.856 1.00 92.69 95 ASP A C 1
ATOM 738 O O . ASP A 1 95 ? 3.627 1.553 12.044 1.00 92.69 95 ASP A O 1
ATOM 742 N N . ILE A 1 96 ? 3.894 2.771 10.177 1.00 91.31 96 ILE A N 1
ATOM 743 C CA . ILE A 1 96 ? 3.476 4.043 10.782 1.00 91.31 96 ILE A CA 1
ATOM 744 C C . ILE A 1 96 ? 2.068 3.914 11.368 1.00 91.31 96 ILE A C 1
ATOM 746 O O . ILE A 1 96 ? 1.826 4.376 12.480 1.00 91.31 96 ILE A O 1
ATOM 750 N N . HIS A 1 97 ? 1.156 3.249 10.656 1.00 90.19 97 HIS A N 1
ATOM 751 C CA . HIS A 1 97 ? -0.240 3.083 11.064 1.00 90.19 97 HIS A CA 1
ATOM 752 C C . HIS A 1 97 ? -0.509 1.745 11.767 1.00 90.19 97 HIS A C 1
ATOM 754 O O . HIS A 1 97 ? -1.669 1.355 11.911 1.00 90.19 97 HIS A O 1
ATOM 760 N N . ARG A 1 98 ? 0.533 1.039 12.230 1.00 88.81 98 ARG A N 1
ATOM 761 C CA . ARG A 1 98 ? 0.443 -0.334 12.753 1.00 88.81 98 ARG A CA 1
ATOM 762 C C . ARG A 1 98 ? -0.618 -0.487 13.831 1.00 88.81 98 ARG A C 1
ATOM 764 O O . ARG A 1 98 ? -1.419 -1.410 13.761 1.00 88.81 98 ARG A O 1
ATOM 771 N N . ALA A 1 99 ? -0.645 0.408 14.817 1.00 85.38 99 ALA A N 1
ATOM 772 C CA . ALA A 1 99 ? -1.595 0.323 15.926 1.00 85.38 99 ALA A CA 1
ATOM 773 C C . ALA A 1 99 ? -3.054 0.451 15.455 1.00 85.38 99 ALA A C 1
ATOM 775 O O . ALA A 1 99 ? -3.911 -0.312 15.899 1.00 85.38 99 ALA A O 1
ATOM 776 N N . PHE A 1 100 ? -3.323 1.371 14.524 1.00 87.19 100 PHE A N 1
ATOM 777 C CA . PHE A 1 100 ? -4.644 1.556 13.927 1.00 87.19 100 PHE A CA 1
ATOM 778 C C . PHE A 1 100 ? -5.044 0.364 13.059 1.00 87.19 100 PHE A C 1
ATOM 780 O O . PHE A 1 100 ? -6.113 -0.203 13.263 1.00 87.19 100 PHE A O 1
ATOM 787 N N . LEU A 1 101 ? -4.171 -0.044 12.134 1.00 88.62 101 LEU A N 1
ATOM 788 C CA . LEU A 1 101 ? -4.432 -1.172 11.244 1.00 88.62 101 LEU A CA 1
ATOM 789 C C . LEU A 1 101 ? -4.604 -2.465 12.043 1.00 88.62 101 LEU A C 1
ATOM 791 O O . LEU A 1 101 ? -5.490 -3.252 11.756 1.00 88.62 101 LEU A O 1
ATOM 795 N N . ARG A 1 102 ? -3.832 -2.677 13.112 1.00 85.94 102 ARG A N 1
ATOM 796 C CA . ARG A 1 102 ? -4.023 -3.833 13.994 1.00 85.94 102 ARG A CA 1
ATOM 797 C C . ARG A 1 102 ? -5.354 -3.776 14.745 1.00 85.94 102 ARG A C 1
ATOM 799 O O . ARG A 1 102 ? -5.985 -4.813 14.908 1.00 85.94 102 ARG A O 1
ATOM 806 N N . ALA A 1 103 ? -5.786 -2.591 15.179 1.00 82.75 103 ALA A N 1
ATOM 807 C CA . ALA A 1 103 ? -7.088 -2.406 15.818 1.00 82.75 103 ALA A CA 1
ATOM 808 C C . ALA A 1 103 ? -8.261 -2.617 14.843 1.00 82.75 103 ALA A C 1
ATOM 810 O O . ALA A 1 103 ? -9.315 -3.076 15.272 1.00 82.75 103 ALA A O 1
ATOM 811 N N . SER A 1 104 ? -8.082 -2.329 13.548 1.00 82.31 104 SER A N 1
ATOM 812 C CA . SER A 1 104 ? -9.064 -2.658 12.506 1.00 82.31 104 SER A CA 1
ATOM 813 C C . SER A 1 104 ? -8.950 -4.099 11.996 1.00 82.31 104 SER A C 1
ATOM 815 O O . SER A 1 104 ? -9.864 -4.593 11.349 1.00 82.31 104 SER A O 1
ATOM 817 N N . LEU A 1 105 ? -7.859 -4.809 12.304 1.00 76.69 105 LEU A N 1
ATOM 818 C CA . LEU A 1 105 ? -7.661 -6.221 11.963 1.00 76.69 105 LEU A CA 1
ATOM 819 C C . LEU A 1 105 ? -8.394 -7.200 12.898 1.00 76.69 105 LEU A C 1
ATOM 821 O O . LEU A 1 105 ? -8.016 -8.380 12.945 1.00 76.69 105 LEU A O 1
ATOM 825 N N . ASP A 1 106 ? -9.406 -6.745 13.648 1.00 67.69 106 ASP A N 1
ATOM 826 C CA . ASP A 1 106 ? -10.110 -7.584 14.618 1.00 67.69 106 ASP A CA 1
ATOM 827 C C . ASP A 1 106 ? -10.535 -8.921 13.978 1.00 67.69 106 ASP A C 1
ATOM 829 O O . ASP A 1 106 ? -10.684 -9.040 12.757 1.00 67.69 106 ASP A O 1
ATOM 833 N N . TRP A 1 107 ? -10.674 -9.979 14.778 1.00 50.03 107 TRP A N 1
ATOM 834 C CA . TRP A 1 107 ? -10.833 -11.372 14.307 1.00 50.03 107 TRP A CA 1
ATOM 835 C C . TRP A 1 107 ? -12.037 -11.621 13.369 1.00 50.03 107 TRP A C 1
ATOM 837 O O . TRP A 1 107 ? -12.212 -12.729 12.863 1.00 50.03 107 TRP A O 1
ATOM 847 N N . ARG A 1 108 ? -12.845 -10.587 13.117 1.00 53.12 108 ARG A N 1
ATOM 848 C CA . ARG A 1 108 ? -14.011 -10.537 12.243 1.00 53.12 108 ARG A CA 1
ATOM 849 C C . ARG A 1 108 ? -13.837 -9.627 11.027 1.00 53.12 108 ARG A C 1
ATOM 851 O O . ARG A 1 108 ? -14.849 -9.092 10.576 1.00 53.12 108 ARG A O 1
ATOM 858 N N . LEU A 1 109 ? -12.631 -9.462 10.465 1.00 59.38 109 LEU A N 1
ATOM 859 C CA . LEU A 1 109 ? -12.538 -8.888 9.117 1.00 59.38 109 LEU A CA 1
ATOM 860 C C . LEU A 1 109 ? -13.531 -9.629 8.230 1.00 59.38 109 LEU A C 1
ATOM 862 O O . LEU A 1 109 ? -13.365 -10.819 7.947 1.00 59.38 109 LEU A O 1
ATOM 866 N N . THR A 1 110 ? -14.605 -8.942 7.859 1.00 65.44 110 THR A N 1
ATOM 867 C CA . THR A 1 110 ? -15.603 -9.557 7.004 1.00 65.44 110 THR A CA 1
ATOM 868 C C . THR A 1 110 ? -14.898 -9.880 5.695 1.00 65.44 110 THR A C 1
ATOM 870 O O . THR A 1 110 ? -14.036 -9.117 5.244 1.00 65.44 110 THR A O 1
ATOM 873 N N . SER A 1 111 ? -15.229 -11.019 5.082 1.00 76.12 111 SER A N 1
ATOM 874 C CA . SER A 1 111 ? -14.645 -11.397 3.788 1.00 76.12 111 SER A CA 1
ATOM 875 C C . SER A 1 111 ? -14.712 -10.237 2.790 1.00 76.12 111 SER A C 1
ATOM 877 O O . SER A 1 111 ? -13.739 -10.000 2.085 1.00 76.12 111 SER A O 1
ATOM 879 N N . ARG A 1 112 ? -15.780 -9.427 2.870 1.00 83.06 112 ARG A N 1
ATOM 880 C CA . ARG A 1 112 ? -16.000 -8.203 2.097 1.00 83.06 112 ARG A CA 1
ATOM 881 C C . ARG A 1 112 ? -14.881 -7.166 2.225 1.00 83.06 112 ARG A C 1
ATOM 883 O O . ARG A 1 112 ? -14.363 -6.749 1.200 1.00 83.06 112 ARG A O 1
ATOM 890 N N . VAL A 1 113 ? -14.502 -6.747 3.436 1.00 83.19 113 VAL A N 1
ATOM 891 C CA . VAL A 1 113 ? -13.458 -5.712 3.605 1.00 83.19 113 VAL A CA 1
ATOM 892 C C . VAL A 1 113 ? -12.122 -6.217 3.070 1.00 83.19 113 VAL A C 1
ATOM 894 O O . VAL A 1 113 ? -11.404 -5.516 2.361 1.00 83.19 113 VAL A O 1
ATOM 897 N N . ARG A 1 114 ? -11.795 -7.481 3.361 1.00 85.62 114 ARG A N 1
ATOM 898 C CA . ARG A 1 114 ? -10.579 -8.109 2.837 1.00 85.62 114 ARG A CA 1
ATOM 899 C C . ARG A 1 114 ? -10.589 -8.150 1.306 1.00 85.62 114 ARG A C 1
ATOM 901 O O . ARG A 1 114 ? -9.581 -7.827 0.686 1.00 85.62 114 ARG A O 1
ATOM 908 N N . GLU A 1 115 ? -11.707 -8.546 0.705 1.00 90.88 115 GLU A N 1
ATOM 909 C CA . GLU A 1 115 ? -11.899 -8.557 -0.749 1.00 90.88 115 GLU A CA 1
ATOM 910 C C . GLU A 1 115 ? -11.782 -7.151 -1.346 1.00 90.88 115 GLU A C 1
ATOM 912 O O . GLU A 1 115 ? -11.129 -6.993 -2.376 1.00 90.88 115 GLU A O 1
ATOM 917 N N . GLY A 1 116 ? -12.322 -6.129 -0.679 1.00 92.44 116 GLY A N 1
ATOM 918 C CA . GLY A 1 116 ? -12.199 -4.726 -1.074 1.00 92.44 116 GLY A CA 1
ATOM 919 C C . GLY A 1 116 ? -10.748 -4.244 -1.100 1.00 92.44 116 GLY A C 1
ATOM 920 O O . GLY A 1 116 ? -10.277 -3.758 -2.128 1.00 92.44 116 GLY A O 1
ATOM 921 N N . VAL A 1 117 ? -9.988 -4.492 -0.027 1.00 93.38 117 VAL A N 1
ATOM 922 C CA . VAL A 1 117 ? -8.551 -4.162 0.052 1.00 93.38 117 VAL A CA 1
ATOM 923 C C . VAL A 1 117 ? -7.747 -4.885 -1.038 1.00 93.38 117 VAL A C 1
ATOM 925 O O . VAL A 1 117 ? -6.904 -4.270 -1.697 1.00 93.38 117 VAL A O 1
ATOM 928 N N . ILE A 1 118 ? -8.011 -6.179 -1.264 1.00 96.12 118 ILE A N 1
ATOM 929 C CA . ILE A 1 118 ? -7.352 -6.953 -2.329 1.00 96.12 118 ILE A CA 1
ATOM 930 C C . ILE A 1 118 ? -7.711 -6.385 -3.705 1.00 96.12 118 ILE A C 1
ATOM 932 O O . ILE A 1 118 ? -6.820 -6.192 -4.527 1.00 96.12 118 ILE A O 1
ATOM 936 N N . SER A 1 119 ? -8.984 -6.082 -3.956 1.00 96.94 119 SER A N 1
ATOM 937 C CA . SER A 1 119 ? -9.466 -5.529 -5.226 1.00 96.94 119 SER A CA 1
ATOM 938 C C . SER A 1 119 ? -8.860 -4.153 -5.527 1.00 96.94 119 SER A C 1
ATOM 940 O O . SER A 1 119 ? -8.391 -3.896 -6.644 1.00 96.94 119 SER A O 1
ATOM 942 N N . ALA A 1 120 ? -8.780 -3.285 -4.514 1.00 96.81 120 ALA A N 1
ATOM 943 C CA . ALA A 1 120 ? -8.142 -1.978 -4.612 1.00 96.81 120 ALA A CA 1
ATOM 944 C C . ALA A 1 120 ? -6.658 -2.102 -4.989 1.00 96.81 120 ALA A C 1
ATOM 946 O O . ALA A 1 120 ? -6.187 -1.428 -5.909 1.00 96.81 120 ALA A O 1
ATOM 947 N N . HIS A 1 121 ? -5.924 -3.011 -4.339 1.00 97.94 121 HIS A N 1
ATOM 948 C CA . HIS A 1 121 ? -4.520 -3.244 -4.666 1.00 97.94 121 HIS A CA 1
ATOM 949 C C . HIS A 1 121 ? -4.344 -3.908 -6.043 1.00 97.94 121 HIS A C 1
ATOM 951 O O . HIS A 1 121 ? -3.512 -3.465 -6.833 1.00 97.94 121 HIS A O 1
ATOM 957 N N . ALA A 1 122 ? -5.172 -4.901 -6.385 1.00 98.31 122 ALA A N 1
ATOM 958 C CA . ALA A 1 122 ? -5.153 -5.574 -7.687 1.00 98.31 122 ALA A CA 1
ATOM 959 C C . ALA A 1 122 ? -5.393 -4.595 -8.841 1.00 98.31 122 ALA A C 1
ATOM 961 O O . ALA A 1 122 ? -4.803 -4.738 -9.911 1.00 98.31 122 ALA A O 1
ATOM 962 N N . THR A 1 123 ? -6.211 -3.565 -8.617 1.00 98.19 123 THR A N 1
ATOM 963 C CA . THR A 1 123 ? -6.401 -2.477 -9.580 1.00 98.19 123 THR A CA 1
ATOM 964 C C . THR A 1 123 ? -5.095 -1.739 -9.857 1.00 98.19 123 THR A C 1
ATOM 966 O O . THR A 1 123 ? -4.766 -1.524 -11.020 1.00 98.19 123 THR A O 1
ATOM 969 N N . GLN A 1 124 ? -4.295 -1.436 -8.833 1.00 97.69 124 GLN A N 1
ATOM 970 C CA . GLN A 1 124 ? -2.992 -0.793 -9.030 1.00 97.69 124 GLN A CA 1
ATOM 971 C C . GLN A 1 124 ? -1.989 -1.716 -9.725 1.00 97.69 124 GLN A C 1
ATOM 973 O O . GLN A 1 124 ? -1.314 -1.289 -10.661 1.00 97.69 124 GLN A O 1
ATOM 978 N N . VAL A 1 125 ? -1.947 -2.996 -9.339 1.00 97.56 125 VAL A N 1
ATOM 979 C CA . VAL A 1 125 ? -1.094 -4.002 -9.995 1.00 97.56 125 VAL A CA 1
ATOM 980 C C . VAL A 1 125 ? -1.425 -4.108 -11.484 1.00 97.56 125 VAL A C 1
ATOM 982 O O . VAL A 1 125 ? -0.515 -4.147 -12.311 1.00 97.56 125 VAL A O 1
ATOM 985 N N . ARG A 1 126 ? -2.714 -4.088 -11.844 1.00 97.56 126 ARG A N 1
ATOM 986 C CA . ARG A 1 126 ? -3.175 -4.124 -13.238 1.00 97.56 126 ARG A CA 1
ATOM 987 C C . ARG A 1 126 ? -2.672 -2.929 -14.040 1.00 97.56 126 ARG A C 1
ATOM 989 O O . ARG A 1 126 ? -2.227 -3.105 -15.174 1.00 97.56 126 ARG A O 1
ATOM 996 N N . GLU A 1 127 ? -2.720 -1.728 -13.469 1.00 96.44 127 GLU A N 1
ATOM 997 C CA . GLU A 1 127 ? -2.210 -0.536 -14.150 1.00 96.44 127 GLU A CA 1
ATOM 998 C C . GLU A 1 127 ? -0.684 -0.576 -14.316 1.00 96.44 127 GLU A C 1
ATOM 1000 O O . GLU A 1 127 ? -0.183 -0.220 -15.383 1.00 96.44 127 GLU A O 1
ATOM 1005 N N . SER A 1 128 ? 0.069 -1.064 -13.323 1.00 95.19 128 SER A N 1
ATOM 1006 C CA . SER A 1 128 ? 1.520 -1.258 -13.468 1.00 95.19 128 SER A CA 1
ATOM 1007 C C . SER A 1 128 ? 1.855 -2.355 -14.488 1.00 95.19 128 SER A C 1
ATOM 1009 O O . SER A 1 128 ? 2.781 -2.187 -15.280 1.00 95.19 128 SER A O 1
ATOM 1011 N N . LEU A 1 129 ? 1.071 -3.439 -14.545 1.00 95.19 129 LEU A N 1
ATOM 1012 C CA . LEU A 1 129 ? 1.232 -4.522 -15.522 1.00 95.19 129 LEU A CA 1
ATOM 1013 C C . LEU A 1 129 ? 1.064 -4.020 -16.964 1.00 95.19 129 LEU A C 1
ATOM 1015 O O . LEU A 1 129 ? 1.856 -4.379 -17.833 1.00 95.19 129 LEU A O 1
ATOM 1019 N N . ARG A 1 130 ? 0.087 -3.139 -17.22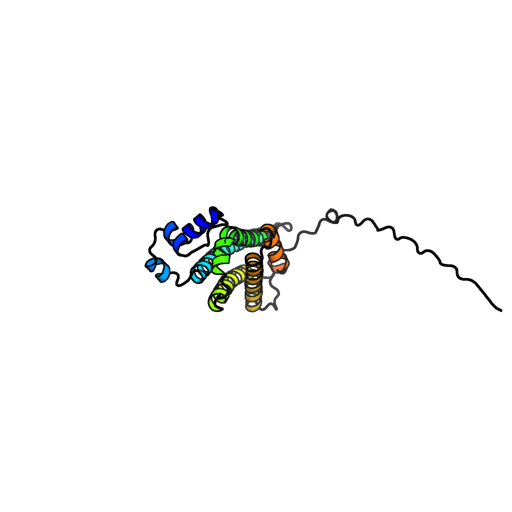2 1.00 93.94 130 ARG A N 1
ATOM 1020 C CA . ARG A 1 130 ? -0.127 -2.540 -18.554 1.00 93.94 130 ARG A CA 1
ATOM 1021 C C . ARG A 1 130 ? 1.089 -1.768 -19.067 1.00 93.94 130 ARG A C 1
ATOM 1023 O O . ARG A 1 130 ? 1.325 -1.754 -20.271 1.00 93.94 130 ARG A O 1
ATOM 1030 N N . LEU A 1 131 ? 1.879 -1.163 -18.178 1.00 93.06 131 LEU A N 1
ATOM 1031 C CA . LEU A 1 131 ? 3.100 -0.443 -18.557 1.00 93.06 131 LEU A CA 1
ATOM 1032 C C . LEU A 1 131 ? 4.250 -1.369 -18.967 1.00 93.06 131 LEU A C 1
ATOM 1034 O O . LEU A 1 131 ? 5.172 -0.921 -19.641 1.00 93.06 131 LEU A O 1
ATOM 1038 N N . MET A 1 132 ? 4.222 -2.641 -18.563 1.00 90.38 132 MET A N 1
ATOM 1039 C CA . MET A 1 132 ? 5.306 -3.587 -18.849 1.00 90.38 132 MET A CA 1
ATOM 1040 C C . MET A 1 132 ? 5.320 -4.043 -20.312 1.00 90.38 132 MET A C 1
ATOM 1042 O O . MET A 1 132 ? 6.374 -4.450 -20.807 1.00 90.38 132 MET A O 1
ATOM 1046 N N . GLY A 1 133 ? 4.186 -3.936 -21.016 1.00 88.25 133 GLY A N 1
ATOM 1047 C CA . GLY A 1 133 ? 4.088 -4.178 -22.455 1.00 88.25 133 GLY A CA 1
ATOM 1048 C C . GLY A 1 133 ? 4.744 -5.507 -22.872 1.00 88.25 133 GLY A C 1
ATOM 1049 O O . GLY A 1 133 ? 4.388 -6.545 -22.314 1.00 88.25 133 GLY A O 1
ATOM 1050 N N . PRO A 1 134 ? 5.729 -5.504 -23.793 1.00 88.25 134 PRO A N 1
ATOM 1051 C CA . PRO A 1 134 ? 6.388 -6.725 -24.275 1.00 88.25 134 PRO A CA 1
ATOM 1052 C C . PRO A 1 134 ? 7.128 -7.555 -23.214 1.00 88.25 134 PRO A C 1
ATOM 1054 O O . PRO A 1 134 ? 7.510 -8.687 -23.495 1.00 88.25 134 PRO A O 1
ATOM 1057 N N . ARG A 1 135 ? 7.372 -7.013 -22.012 1.00 88.06 135 ARG A N 1
ATOM 1058 C CA . ARG A 1 135 ? 8.026 -7.750 -20.915 1.00 88.06 135 ARG A CA 1
ATOM 1059 C C . ARG A 1 135 ? 7.090 -8.748 -20.238 1.00 88.06 135 ARG A C 1
ATOM 1061 O O . ARG A 1 135 ? 7.567 -9.624 -19.521 1.00 88.06 135 ARG A O 1
ATOM 1068 N N . VAL A 1 136 ? 5.777 -8.591 -20.410 1.00 94.12 136 VAL A N 1
ATOM 1069 C CA . VAL A 1 136 ? 4.789 -9.502 -19.829 1.00 94.12 136 VAL A CA 1
ATOM 1070 C C . VAL A 1 136 ? 4.815 -10.824 -20.602 1.00 94.12 136 VAL A C 1
ATOM 1072 O O . VAL A 1 136 ? 4.714 -10.802 -21.831 1.00 94.12 136 VAL A O 1
ATOM 1075 N N . PRO A 1 137 ? 4.934 -11.983 -19.926 1.00 95.00 137 PRO A N 1
ATOM 1076 C CA . PRO A 1 137 ? 4.869 -13.273 -20.601 1.00 95.00 137 PRO A CA 1
ATOM 1077 C C . PRO A 1 137 ? 3.550 -13.436 -21.381 1.00 95.00 137 PRO A C 1
ATOM 1079 O O . PRO A 1 137 ? 2.483 -13.199 -20.817 1.00 95.00 137 PRO A O 1
ATOM 1082 N N . PRO A 1 138 ? 3.577 -13.898 -22.647 1.00 92.50 138 PRO A N 1
ATOM 1083 C CA . PRO A 1 138 ? 2.398 -13.889 -23.524 1.00 92.50 138 PRO A CA 1
ATOM 1084 C C . PRO A 1 138 ? 1.283 -14.855 -23.096 1.00 92.50 138 PRO A C 1
ATOM 1086 O O . PRO A 1 138 ? 0.155 -14.737 -23.558 1.00 92.50 138 PRO A O 1
ATOM 1089 N N . HIS A 1 139 ? 1.600 -15.825 -22.237 1.00 93.81 139 HIS A N 1
ATOM 1090 C CA . HIS A 1 139 ? 0.668 -16.824 -21.708 1.00 93.81 139 HIS A CA 1
ATOM 1091 C C . HIS A 1 139 ? 0.176 -16.487 -20.293 1.00 93.81 139 HIS A C 1
ATOM 1093 O O . HIS A 1 139 ? -0.504 -17.303 -19.673 1.00 93.81 139 HIS A O 1
ATOM 1099 N N . LEU A 1 140 ? 0.567 -15.331 -19.745 1.00 96.25 140 LEU A N 1
ATOM 1100 C CA . LEU A 1 140 ? 0.166 -14.932 -18.406 1.00 96.25 140 LEU A CA 1
ATOM 1101 C C . LEU A 1 140 ? -1.325 -14.586 -18.394 1.00 96.25 140 LEU A C 1
ATOM 1103 O O . LEU A 1 140 ? -1.772 -13.708 -19.128 1.00 96.25 140 LEU A O 1
ATOM 1107 N N . ASP A 1 141 ? -2.084 -15.211 -17.500 1.00 97.00 141 ASP A N 1
ATOM 1108 C CA . ASP A 1 141 ? -3.400 -14.696 -17.135 1.00 97.00 141 ASP A CA 1
ATOM 1109 C C . ASP A 1 141 ? -3.210 -13.435 -16.280 1.00 97.00 141 ASP A C 1
ATOM 1111 O O . ASP A 1 141 ? -2.779 -13.491 -15.124 1.00 97.00 141 ASP A O 1
ATOM 1115 N N . HIS A 1 142 ? -3.496 -12.277 -16.875 1.00 95.50 142 HIS A N 1
ATOM 1116 C CA . HIS A 1 142 ? -3.293 -10.983 -16.233 1.00 95.50 142 HIS A CA 1
ATOM 1117 C C . HIS A 1 142 ? -4.173 -10.805 -14.993 1.00 95.50 142 HIS A C 1
ATOM 1119 O O . HIS A 1 142 ? -3.726 -10.202 -14.017 1.00 95.50 142 HIS A O 1
ATO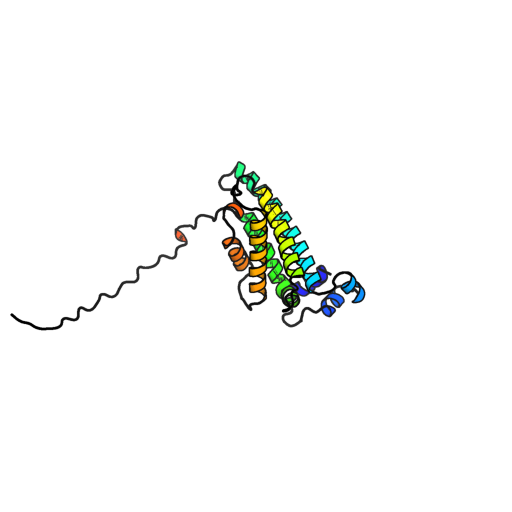M 1125 N N . GLU A 1 143 ? -5.413 -11.294 -15.016 1.00 96.19 143 GLU A N 1
ATOM 1126 C CA . GLU A 1 143 ? -6.341 -11.122 -13.900 1.00 96.19 143 GLU A CA 1
ATOM 1127 C C . GLU A 1 143 ? -5.923 -11.997 -12.722 1.00 96.19 143 GLU A C 1
ATOM 1129 O O . GLU A 1 143 ? -5.769 -11.491 -11.605 1.00 96.19 143 GLU A O 1
ATOM 1134 N N . ALA A 1 144 ? -5.632 -13.273 -12.991 1.00 97.19 144 ALA A N 1
ATOM 1135 C CA . ALA A 1 144 ? -5.126 -14.194 -11.981 1.00 97.19 144 ALA A CA 1
ATOM 1136 C C . ALA A 1 144 ? -3.803 -13.698 -11.377 1.00 97.19 144 ALA A C 1
ATOM 1138 O O . ALA A 1 144 ? -3.629 -13.738 -10.158 1.00 97.19 144 ALA A O 1
ATOM 1139 N N . PHE A 1 145 ? -2.892 -13.164 -12.199 1.00 97.56 145 PHE A N 1
ATOM 1140 C CA . PHE A 1 145 ? -1.645 -12.570 -11.718 1.00 97.56 145 PHE A CA 1
ATOM 1141 C C . PHE A 1 145 ? -1.890 -11.362 -10.805 1.00 97.56 145 PHE A C 1
ATOM 1143 O O . PHE A 1 145 ? -1.323 -11.293 -9.715 1.00 97.56 145 PHE A O 1
ATOM 1150 N N . CYS A 1 146 ? -2.762 -10.427 -11.201 1.00 97.94 146 CYS A N 1
ATOM 1151 C CA . CYS A 1 146 ? -3.067 -9.249 -10.383 1.00 97.94 146 CYS A CA 1
ATOM 1152 C C . CYS A 1 146 ? -3.667 -9.636 -9.025 1.00 97.94 146 CYS A C 1
ATOM 1154 O O . CYS A 1 146 ? -3.270 -9.077 -8.002 1.00 97.94 146 CYS A O 1
ATOM 1156 N N . LEU A 1 147 ? -4.584 -10.610 -9.005 1.00 97.44 147 LEU A N 1
ATOM 1157 C CA . LEU A 1 147 ? -5.175 -11.134 -7.772 1.00 97.44 147 LEU A CA 1
ATOM 1158 C C . LEU A 1 147 ? -4.143 -11.852 -6.900 1.00 97.44 147 LEU A C 1
ATOM 1160 O O . LEU A 1 147 ? -4.136 -11.659 -5.686 1.00 97.44 147 LEU A O 1
ATOM 1164 N N . MET A 1 148 ? -3.254 -12.641 -7.505 1.00 97.44 148 MET A N 1
ATOM 1165 C CA . MET A 1 148 ? -2.190 -13.351 -6.795 1.00 97.44 148 MET A CA 1
ATOM 1166 C C . MET A 1 148 ? -1.231 -12.377 -6.106 1.00 97.44 148 MET A C 1
ATOM 1168 O O . MET A 1 148 ? -0.986 -12.511 -4.907 1.00 97.44 148 MET A O 1
ATOM 1172 N N . ILE A 1 149 ? -0.732 -11.374 -6.834 1.00 97.69 149 ILE A N 1
ATOM 1173 C CA . ILE A 1 149 ? 0.158 -10.349 -6.276 1.00 97.69 149 ILE A CA 1
ATOM 1174 C C . ILE A 1 149 ? -0.566 -9.575 -5.176 1.00 97.69 149 ILE A C 1
ATOM 1176 O O . ILE A 1 149 ? -0.050 -9.447 -4.066 1.00 97.69 149 ILE A O 1
ATOM 1180 N N . ALA A 1 150 ? -1.787 -9.106 -5.443 1.00 97.69 150 ALA A N 1
ATOM 1181 C CA . ALA A 1 150 ? -2.512 -8.298 -4.480 1.00 97.69 150 ALA A CA 1
ATOM 1182 C C . ALA A 1 150 ? -2.861 -9.062 -3.199 1.00 97.69 150 ALA A C 1
ATOM 1184 O O . ALA A 1 150 ? -2.616 -8.563 -2.099 1.00 97.69 150 ALA A O 1
ATOM 1185 N N . GLY A 1 151 ? -3.383 -10.281 -3.343 1.00 96.56 151 GLY A N 1
ATOM 1186 C CA . GLY A 1 151 ? -3.717 -11.167 -2.234 1.00 96.56 151 GLY A CA 1
ATOM 1187 C C . GLY A 1 151 ? -2.488 -11.585 -1.431 1.00 96.56 151 GLY A C 1
ATOM 1188 O O . GLY A 1 151 ? -2.525 -11.532 -0.203 1.00 96.56 151 GLY A O 1
ATOM 1189 N N . GLY A 1 152 ? -1.383 -11.927 -2.103 1.00 96.69 152 GLY A N 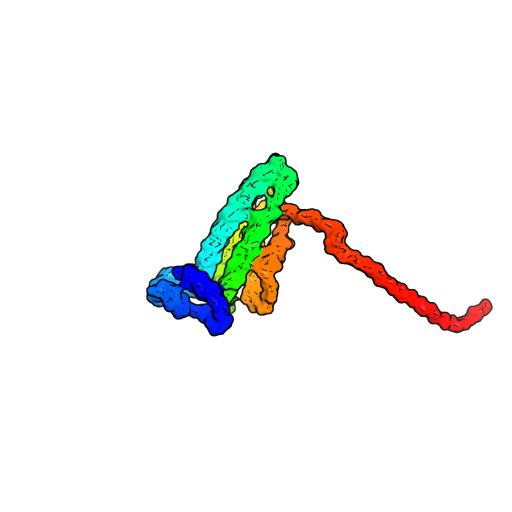1
ATOM 1190 C CA . GLY A 1 152 ? -0.115 -12.276 -1.461 1.00 96.69 152 GLY A CA 1
ATOM 1191 C C . GLY A 1 152 ? 0.463 -11.122 -0.640 1.00 96.69 152 GLY A C 1
ATOM 1192 O O . GLY A 1 152 ? 0.814 -11.311 0.525 1.00 96.69 152 GLY A O 1
ATOM 1193 N N . THR A 1 153 ? 0.478 -9.905 -1.195 1.00 96.50 153 THR A N 1
ATOM 1194 C CA . THR A 1 153 ? 0.902 -8.701 -0.465 1.00 96.50 153 THR A CA 1
ATOM 1195 C C . THR A 1 153 ? 0.030 -8.450 0.765 1.00 96.50 153 THR A C 1
ATOM 1197 O O . THR A 1 153 ? 0.558 -8.260 1.860 1.00 96.50 153 THR A O 1
ATOM 1200 N N . VAL A 1 154 ? -1.301 -8.488 0.622 1.00 94.38 154 VAL A N 1
ATOM 1201 C CA . VAL A 1 154 ? -2.228 -8.274 1.748 1.00 94.38 154 VAL A CA 1
ATOM 1202 C C . VAL A 1 154 ? -2.050 -9.352 2.821 1.00 94.38 154 VAL A C 1
ATOM 1204 O O . VAL A 1 154 ? -2.054 -9.031 4.011 1.00 94.38 154 VAL A O 1
ATOM 1207 N N . ALA A 1 155 ? -1.842 -10.611 2.430 1.00 93.00 155 ALA A N 1
ATOM 1208 C CA . ALA A 1 155 ? -1.601 -11.710 3.359 1.00 93.00 155 ALA A CA 1
ATOM 1209 C C . ALA A 1 155 ? -0.301 -11.519 4.159 1.00 93.00 155 ALA A C 1
ATOM 1211 O O . ALA A 1 155 ? -0.325 -11.623 5.386 1.00 93.00 155 ALA A O 1
ATOM 1212 N N . LEU A 1 156 ? 0.808 -11.176 3.493 1.00 94.69 156 LEU A N 1
ATOM 1213 C CA . LEU A 1 156 ? 2.103 -10.947 4.145 1.00 94.69 156 LEU A CA 1
ATOM 1214 C C . LEU A 1 156 ? 2.068 -9.749 5.102 1.00 94.69 156 LEU A C 1
ATOM 1216 O O . LEU A 1 156 ? 2.555 -9.848 6.228 1.00 94.69 156 LEU A O 1
ATOM 1220 N N . LEU A 1 157 ? 1.439 -8.641 4.698 1.00 93.56 157 LEU A N 1
ATOM 1221 C CA . LEU A 1 157 ? 1.271 -7.468 5.561 1.00 93.56 157 LEU A CA 1
ATOM 1222 C C . LEU A 1 157 ? 0.362 -7.769 6.759 1.00 93.56 157 LEU A C 1
ATOM 1224 O O . LEU A 1 157 ? 0.639 -7.327 7.871 1.00 93.56 157 LEU A O 1
ATOM 1228 N N . THR A 1 158 ? -0.697 -8.556 6.557 1.00 90.19 158 THR A N 1
ATOM 1229 C CA . THR A 1 158 ? -1.589 -8.980 7.646 1.00 90.19 158 THR A CA 1
ATOM 1230 C C . THR A 1 158 ? -0.853 -9.859 8.656 1.00 90.19 158 THR A C 1
ATOM 1232 O O . THR A 1 158 ? -1.025 -9.664 9.858 1.00 90.19 158 THR A O 1
ATOM 1235 N N . ALA A 1 159 ? -0.021 -10.798 8.193 1.00 90.19 159 ALA A N 1
ATOM 1236 C CA . ALA A 1 159 ? 0.809 -11.626 9.068 1.00 90.19 159 ALA A CA 1
ATOM 1237 C C . ALA A 1 159 ? 1.778 -10.758 9.889 1.00 90.19 159 ALA A C 1
ATOM 1239 O O . ALA A 1 159 ? 1.800 -10.844 11.115 1.00 90.19 159 ALA A O 1
ATOM 1240 N N . TRP A 1 160 ? 2.468 -9.824 9.228 1.00 92.38 160 TRP A N 1
ATOM 1241 C CA . TRP A 1 160 ? 3.398 -8.893 9.873 1.00 92.38 160 TRP A CA 1
ATOM 1242 C C . TRP A 1 160 ? 2.746 -7.951 10.896 1.00 92.38 160 TRP A C 1
ATOM 1244 O O . TRP A 1 160 ? 3.390 -7.531 11.856 1.00 92.38 160 TRP A O 1
ATOM 1254 N N . LEU A 1 161 ? 1.472 -7.597 10.710 1.00 88.44 161 LEU A N 1
ATOM 1255 C CA . LEU A 1 161 ? 0.709 -6.790 11.667 1.00 88.44 161 LEU A CA 1
ATOM 1256 C C . LEU A 1 161 ? 0.214 -7.593 12.881 1.00 88.44 161 LEU A C 1
ATOM 1258 O O . LEU A 1 161 ? 0.015 -7.015 13.953 1.00 88.44 161 LEU A O 1
ATOM 1262 N N . ARG A 1 162 ? -0.048 -8.895 12.706 1.00 82.69 162 ARG A N 1
ATOM 1263 C CA . ARG A 1 162 ? -0.586 -9.779 13.755 1.00 82.69 162 ARG A CA 1
ATOM 1264 C C . ARG A 1 162 ? 0.501 -10.306 14.677 1.00 82.69 162 ARG A C 1
ATOM 1266 O O . ARG A 1 162 ? 0.285 -10.389 15.885 1.00 82.69 162 ARG A O 1
ATOM 1273 N N . GLU A 1 163 ? 1.639 -10.672 14.109 1.00 76.44 163 GLU A N 1
ATOM 1274 C CA . GLU A 1 163 ? 2.786 -11.158 14.860 1.00 76.44 163 GLU A CA 1
ATOM 1275 C C . GLU A 1 163 ? 3.499 -9.972 15.520 1.00 76.44 163 GLU A C 1
ATOM 1277 O O . GLU A 1 163 ? 3.574 -8.883 14.951 1.00 76.44 163 GLU A O 1
ATOM 1282 N N . ASN A 1 164 ? 4.048 -10.160 16.725 1.00 69.25 164 ASN A N 1
ATOM 1283 C CA . ASN A 1 164 ? 4.980 -9.191 17.316 1.00 69.25 164 ASN A CA 1
ATOM 1284 C C . ASN A 1 164 ? 6.354 -9.310 16.622 1.00 69.25 164 ASN A C 1
ATOM 1286 O O . ASN A 1 164 ? 7.379 -9.508 17.270 1.00 69.25 164 ASN A O 1
ATOM 1290 N N . ASP A 1 165 ? 6.331 -9.315 15.287 1.00 78.44 165 ASP A N 1
ATOM 1291 C CA . ASP A 1 165 ? 7.463 -9.547 14.402 1.00 78.44 165 ASP A CA 1
ATOM 1292 C C . ASP A 1 165 ? 8.306 -8.260 14.332 1.00 78.44 165 ASP A C 1
ATOM 1294 O O . ASP A 1 165 ? 7.812 -7.237 13.843 1.00 78.44 165 ASP A O 1
ATOM 1298 N N . PRO A 1 166 ? 9.573 -8.282 14.796 1.00 84.62 166 PRO A N 1
ATOM 1299 C CA . PRO A 1 166 ? 10.458 -7.118 14.780 1.00 84.62 166 PRO A CA 1
ATOM 1300 C C . PRO A 1 166 ? 10.989 -6.775 13.376 1.00 84.62 166 PRO A C 1
ATOM 1302 O O . PRO A 1 166 ? 11.861 -5.914 13.248 1.00 84.62 166 PRO A O 1
ATOM 1305 N N . THR A 1 167 ? 10.509 -7.443 12.320 1.00 93.12 167 THR A N 1
ATOM 1306 C CA . THR A 1 167 ? 10.847 -7.139 10.924 1.00 93.12 167 THR A CA 1
ATOM 1307 C C . THR A 1 167 ? 10.637 -5.650 10.636 1.00 93.12 167 THR A C 1
ATOM 1309 O O . THR A 1 167 ? 9.555 -5.110 10.863 1.00 93.12 167 THR A O 1
ATOM 1312 N N . THR A 1 168 ? 11.670 -4.987 10.112 1.00 95.69 168 THR A N 1
ATOM 1313 C CA . THR A 1 168 ? 11.618 -3.568 9.734 1.00 95.69 168 THR A CA 1
ATOM 1314 C C . THR A 1 168 ? 10.816 -3.358 8.445 1.00 95.69 168 THR A C 1
ATOM 1316 O O . THR A 1 168 ? 10.676 -4.293 7.648 1.00 95.69 168 THR A O 1
ATOM 1319 N N . PRO A 1 169 ? 10.326 -2.134 8.171 1.00 96.50 169 PRO A N 1
ATOM 1320 C CA . PRO A 1 169 ? 9.675 -1.822 6.899 1.00 96.50 169 PRO A CA 1
ATOM 1321 C C . PRO A 1 169 ? 10.536 -2.159 5.677 1.00 96.50 169 PRO A C 1
ATOM 1323 O O . PRO A 1 169 ? 10.027 -2.678 4.688 1.00 96.50 169 PRO A O 1
ATOM 1326 N N . GLU A 1 170 ? 11.842 -1.909 5.753 1.00 97.81 170 GLU A N 1
ATOM 1327 C CA . GLU A 1 170 ? 12.812 -2.230 4.705 1.00 97.81 170 GLU A CA 1
ATOM 1328 C C . GLU A 1 170 ? 12.906 -3.743 4.465 1.00 97.81 170 GLU A C 1
ATOM 1330 O O . GLU A 1 170 ? 12.842 -4.200 3.323 1.00 97.81 170 GLU A O 1
ATOM 1335 N N . ALA A 1 171 ? 12.991 -4.537 5.535 1.00 97.06 171 ALA A N 1
ATOM 1336 C CA . ALA A 1 171 ? 13.037 -5.991 5.429 1.00 97.06 171 ALA A CA 1
ATOM 1337 C C . ALA A 1 171 ? 11.708 -6.577 4.917 1.00 97.06 171 ALA A C 1
ATOM 1339 O O . ALA A 1 171 ? 11.715 -7.518 4.120 1.00 97.06 171 ALA A O 1
ATOM 1340 N N . MET A 1 172 ? 10.568 -6.005 5.317 1.00 97.31 172 MET A N 1
ATOM 1341 C CA . MET A 1 172 ? 9.257 -6.393 4.789 1.00 97.31 172 MET A CA 1
ATOM 1342 C C . MET A 1 172 ? 9.122 -6.049 3.303 1.00 97.31 172 MET A C 1
ATOM 1344 O O . MET A 1 172 ? 8.677 -6.887 2.523 1.00 97.31 172 MET A O 1
ATOM 1348 N N . ALA A 1 173 ? 9.556 -4.861 2.878 1.00 98.00 173 ALA A N 1
ATOM 1349 C CA . ALA A 1 173 ? 9.564 -4.482 1.467 1.00 98.00 173 ALA A CA 1
ATOM 1350 C C . ALA A 1 173 ? 10.410 -5.451 0.630 1.00 98.00 173 ALA A C 1
ATOM 1352 O O . ALA A 1 173 ? 9.965 -5.911 -0.421 1.00 98.00 173 ALA A O 1
ATOM 1353 N N . GLN A 1 174 ? 11.586 -5.840 1.131 1.00 97.06 174 GLN A N 1
ATOM 1354 C CA . GLN A 1 174 ? 12.427 -6.825 0.457 1.00 97.06 174 GLN A CA 1
ATOM 1355 C C . GLN A 1 174 ? 11.766 -8.208 0.384 1.00 97.06 174 GLN A C 1
ATOM 1357 O O . GLN A 1 174 ? 11.840 -8.864 -0.656 1.00 97.06 174 GLN A O 1
ATOM 1362 N N . ARG A 1 175 ? 11.080 -8.636 1.453 1.00 96.12 175 ARG A N 1
ATOM 1363 C CA . ARG A 1 175 ? 10.290 -9.877 1.470 1.00 96.12 175 ARG A CA 1
ATOM 1364 C C . ARG A 1 175 ? 9.152 -9.835 0.448 1.00 96.12 175 ARG A C 1
ATOM 1366 O O . ARG A 1 175 ? 8.898 -10.835 -0.207 1.00 96.12 175 ARG A O 1
ATOM 1373 N N . LEU A 1 176 ? 8.479 -8.696 0.288 1.00 97.06 176 LEU A N 1
ATOM 1374 C CA . LEU A 1 176 ? 7.446 -8.530 -0.737 1.00 97.06 176 LEU A CA 1
ATOM 1375 C C . LEU A 1 176 ? 8.052 -8.667 -2.138 1.00 97.06 176 LEU A C 1
ATOM 1377 O O . LEU A 1 176 ? 7.566 -9.461 -2.941 1.00 97.06 176 LEU A O 1
ATOM 1381 N N . LEU A 1 177 ? 9.155 -7.966 -2.412 1.00 96.38 177 LEU A N 1
ATOM 1382 C CA . LEU A 1 177 ? 9.826 -8.008 -3.714 1.00 96.38 177 LEU A CA 1
ATOM 1383 C C . LEU A 1 177 ? 10.332 -9.400 -4.089 1.00 96.38 177 LEU A C 1
ATOM 1385 O O . LEU A 1 177 ? 10.264 -9.763 -5.259 1.00 96.38 177 LEU A O 1
ATOM 1389 N N . SER A 1 178 ? 10.836 -10.180 -3.129 1.00 95.50 178 SER A N 1
ATOM 1390 C CA . SER A 1 178 ? 11.382 -11.515 -3.406 1.00 95.50 178 SER A CA 1
ATOM 1391 C C . SER A 1 178 ? 10.322 -12.544 -3.806 1.00 95.50 178 SER A C 1
ATOM 1393 O O . SER A 1 178 ? 10.674 -13.607 -4.311 1.00 95.50 178 SER A O 1
ATOM 1395 N N . THR A 1 179 ? 9.036 -12.239 -3.609 1.00 95.31 179 THR A N 1
ATOM 1396 C CA . THR A 1 179 ? 7.922 -13.080 -4.079 1.00 95.31 179 THR A CA 1
ATOM 1397 C C . THR A 1 179 ? 7.451 -12.728 -5.489 1.00 95.31 179 THR A C 1
ATOM 1399 O O . THR A 1 179 ? 6.668 -13.470 -6.079 1.00 95.31 179 THR A O 1
ATOM 1402 N N . MET A 1 180 ? 7.914 -11.604 -6.042 1.00 94.94 180 MET A N 1
ATOM 1403 C CA . MET A 1 180 ? 7.495 -11.116 -7.351 1.00 94.94 180 MET A CA 1
ATOM 1404 C C . MET A 1 180 ? 8.505 -11.513 -8.436 1.00 94.94 180 MET A C 1
ATOM 1406 O O . MET A 1 180 ? 9.712 -11.516 -8.188 1.00 94.94 180 MET A O 1
ATOM 1410 N N . PRO A 1 181 ? 8.050 -11.817 -9.663 1.00 94.12 181 PRO A N 1
ATOM 1411 C CA . PRO A 1 181 ? 8.951 -12.229 -10.729 1.00 94.12 181 PRO A CA 1
ATOM 1412 C C . PRO A 1 181 ? 9.780 -11.056 -11.269 1.00 94.12 181 PRO A C 1
ATOM 1414 O O . PRO A 1 181 ? 9.290 -9.933 -11.400 1.00 94.12 181 PRO A O 1
ATOM 1417 N N . GLU A 1 182 ? 11.020 -11.330 -11.677 1.00 92.94 182 GLU A N 1
ATOM 1418 C CA . GLU A 1 182 ? 11.968 -10.307 -12.153 1.00 92.94 182 GLU A CA 1
ATOM 1419 C C . GLU A 1 182 ? 11.475 -9.527 -13.377 1.00 92.94 182 GLU A C 1
ATOM 1421 O O . GLU A 1 182 ? 11.760 -8.339 -13.519 1.00 92.94 182 GLU A O 1
ATOM 1426 N N . TRP A 1 183 ? 10.686 -10.146 -14.259 1.00 92.06 183 TRP A N 1
ATOM 1427 C CA . TRP A 1 183 ? 10.118 -9.435 -15.409 1.00 92.06 183 TRP A CA 1
ATOM 1428 C C . TRP A 1 183 ? 9.158 -8.309 -14.982 1.00 92.06 183 TRP A C 1
ATOM 1430 O O . TRP A 1 183 ? 9.020 -7.330 -15.720 1.00 92.06 183 TRP A O 1
ATOM 1440 N N . PHE A 1 184 ? 8.558 -8.421 -13.789 1.00 94.12 184 PHE A N 1
ATOM 1441 C CA . PHE A 1 184 ? 7.641 -7.444 -13.200 1.00 94.12 184 PHE A CA 1
ATOM 1442 C C . PHE A 1 184 ? 8.360 -6.415 -12.319 1.00 94.12 184 PHE A C 1
ATOM 1444 O O . PHE A 1 184 ? 8.066 -5.221 -12.395 1.00 94.12 184 PHE A O 1
ATOM 1451 N N . VAL A 1 185 ? 9.309 -6.850 -11.483 1.00 93.62 185 VAL A N 1
ATOM 1452 C CA . VAL A 1 185 ? 10.011 -5.949 -10.549 1.00 93.62 185 VAL A CA 1
ATOM 1453 C C . VAL A 1 185 ? 11.337 -5.417 -11.062 1.00 93.62 185 VAL A C 1
ATOM 1455 O O . VAL A 1 185 ? 11.882 -4.551 -10.408 1.00 93.62 185 VAL A O 1
ATOM 1458 N N . GLY A 1 186 ? 11.845 -5.883 -12.200 1.00 89.06 186 GLY A N 1
ATOM 1459 C CA . GLY A 1 186 ? 13.196 -5.579 -12.670 1.00 89.06 186 GLY A CA 1
ATOM 1460 C C . GLY A 1 186 ? 14.222 -6.624 -12.204 1.00 89.06 186 GLY A C 1
ATOM 1461 O O . GLY A 1 186 ? 14.013 -7.280 -11.176 1.00 89.06 186 GLY A O 1
ATOM 1462 N N . PRO A 1 187 ? 15.317 -6.810 -12.965 1.00 83.69 187 PRO A N 1
ATOM 1463 C CA . PRO A 1 187 ? 16.347 -7.784 -12.631 1.00 83.69 187 PRO A CA 1
ATOM 1464 C C . PRO A 1 187 ? 16.999 -7.433 -11.296 1.00 83.69 187 PRO A C 1
ATOM 1466 O O . PRO A 1 187 ? 17.200 -6.261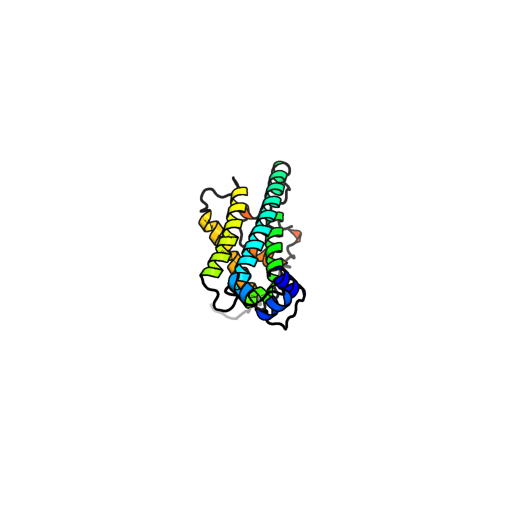 -10.972 1.00 83.69 187 PRO A O 1
ATOM 1469 N N . THR A 1 188 ? 17.335 -8.456 -10.518 1.00 75.12 188 THR A N 1
ATOM 1470 C CA . THR A 1 188 ? 18.172 -8.267 -9.334 1.00 75.12 188 THR A CA 1
ATOM 1471 C C . THR A 1 188 ? 19.566 -7.847 -9.802 1.00 75.12 188 THR A C 1
ATOM 1473 O O . THR A 1 188 ? 20.092 -8.432 -10.751 1.00 75.12 188 THR A O 1
ATOM 1476 N N . ALA A 1 189 ? 20.172 -6.832 -9.174 1.00 65.00 189 ALA A N 1
ATOM 1477 C CA . ALA A 1 189 ? 21.568 -6.508 -9.457 1.00 65.00 189 ALA A CA 1
ATOM 1478 C C . ALA A 1 189 ? 22.419 -7.778 -9.267 1.00 65.00 189 ALA A C 1
ATOM 1480 O O . ALA A 1 189 ? 22.157 -8.531 -8.322 1.00 65.00 189 ALA A O 1
ATOM 1481 N N . PRO A 1 190 ? 23.406 -8.053 -10.140 1.00 54.84 190 PRO A N 1
ATOM 1482 C CA . PRO A 1 190 ? 24.280 -9.196 -9.940 1.00 54.84 190 PRO A CA 1
ATOM 1483 C C . PRO A 1 190 ? 24.930 -9.051 -8.564 1.00 54.84 190 PRO A C 1
ATOM 1485 O O . PRO A 1 190 ? 25.604 -8.055 -8.296 1.00 54.84 190 PRO A O 1
ATOM 1488 N N . SER A 1 191 ? 24.687 -10.020 -7.680 1.00 43.59 191 SER A N 1
ATOM 1489 C CA . SER A 1 191 ? 25.376 -10.107 -6.399 1.00 43.59 191 SER A CA 1
ATOM 1490 C C . SER A 1 191 ? 26.872 -10.051 -6.679 1.00 43.59 191 SER A C 1
ATOM 1492 O O . SER A 1 191 ? 27.402 -10.872 -7.432 1.00 43.59 191 SER A O 1
ATOM 1494 N N . ASN A 1 192 ? 27.555 -9.047 -6.126 1.00 44.53 192 ASN A N 1
ATOM 1495 C CA . ASN A 1 192 ? 28.997 -8.956 -6.258 1.00 44.53 192 ASN A CA 1
ATOM 1496 C C . ASN A 1 192 ? 29.580 -10.254 -5.670 1.00 44.53 192 ASN A C 1
ATOM 1498 O O . ASN A 1 192 ? 29.270 -10.571 -4.521 1.00 44.53 192 ASN A O 1
ATOM 1502 N N . PRO A 1 193 ? 30.408 -11.026 -6.396 1.00 47.59 193 PRO A N 1
ATOM 1503 C CA . PRO A 1 193 ? 31.014 -12.243 -5.852 1.00 47.59 193 PRO A CA 1
ATOM 1504 C C . PRO A 1 193 ? 31.841 -11.995 -4.573 1.00 47.59 193 PRO A C 1
ATOM 1506 O O . PRO A 1 193 ? 32.165 -12.948 -3.869 1.00 47.59 193 PRO A O 1
ATOM 1509 N N . ALA A 1 194 ? 32.145 -10.734 -4.241 1.00 54.22 194 ALA A N 1
ATOM 1510 C CA . ALA A 1 194 ? 32.749 -10.326 -2.974 1.00 54.22 194 ALA A CA 1
ATOM 1511 C C . ALA A 1 194 ? 31.796 -10.333 -1.753 1.00 54.22 194 ALA A C 1
ATOM 1513 O O . ALA A 1 194 ? 32.289 -10.322 -0.627 1.00 54.22 194 ALA A O 1
ATOM 1514 N N . ASP A 1 195 ? 30.471 -10.384 -1.940 1.00 48.34 195 ASP A N 1
ATOM 1515 C CA . ASP A 1 195 ? 29.480 -10.400 -0.845 1.00 48.34 195 ASP A CA 1
ATOM 1516 C C . ASP A 1 195 ? 29.209 -11.807 -0.284 1.00 48.34 195 ASP A C 1
ATOM 1518 O O . ASP A 1 195 ? 28.438 -11.978 0.664 1.00 48.34 195 ASP A O 1
ATOM 1522 N N . HIS A 1 196 ? 29.856 -12.843 -0.825 1.00 44.16 196 HIS A N 1
ATOM 1523 C CA . HIS A 1 196 ? 29.872 -14.152 -0.186 1.00 44.16 196 HIS A CA 1
ATOM 1524 C C . HIS A 1 196 ? 30.948 -14.178 0.907 1.00 44.16 196 HIS A C 1
ATOM 1526 O O . HIS A 1 196 ? 32.136 -14.157 0.579 1.00 44.16 196 HIS A O 1
ATOM 1532 N N . PRO A 1 197 ? 30.589 -14.269 2.207 1.00 46.72 197 PRO A N 1
ATOM 1533 C CA . PRO A 1 197 ? 31.581 -14.533 3.233 1.00 46.72 197 PRO A CA 1
ATOM 1534 C C . PRO A 1 197 ? 32.220 -15.881 2.912 1.00 46.72 197 PRO A C 1
ATOM 1536 O O . PRO A 1 197 ? 31.554 -16.917 2.945 1.00 46.72 197 PRO A O 1
ATOM 1539 N N . SER A 1 198 ? 33.507 -15.846 2.558 1.00 50.38 198 SER A N 1
ATOM 1540 C CA . SER A 1 198 ? 34.338 -17.012 2.290 1.00 50.38 198 SER A CA 1
ATOM 1541 C C . SER A 1 198 ? 34.089 -18.074 3.354 1.00 50.38 198 SER A C 1
ATOM 1543 O O . SER A 1 198 ? 34.540 -17.944 4.496 1.00 50.38 198 SER A O 1
ATOM 1545 N N . GLN A 1 199 ? 33.369 -19.134 2.987 1.00 45.88 199 GLN A N 1
ATOM 1546 C CA . GLN A 1 199 ? 33.288 -20.332 3.804 1.00 45.88 199 GLN A CA 1
ATOM 1547 C C . GLN A 1 199 ? 34.711 -20.881 3.896 1.00 45.88 199 GLN A C 1
ATOM 1549 O O . GLN A 1 199 ? 35.244 -21.440 2.938 1.00 45.88 199 GLN A O 1
ATOM 1554 N N . ARG A 1 200 ? 35.365 -20.669 5.045 1.00 43.66 200 ARG A N 1
ATOM 1555 C CA . ARG A 1 200 ? 36.598 -21.387 5.368 1.00 43.66 200 ARG A CA 1
ATOM 1556 C C . ARG A 1 200 ? 36.273 -22.879 5.282 1.00 43.66 200 ARG A C 1
ATOM 1558 O O . ARG A 1 200 ? 35.320 -23.300 5.940 1.00 43.66 200 ARG A O 1
ATOM 1565 N N . PRO A 1 201 ? 37.037 -23.687 4.531 1.00 42.28 201 PRO A N 1
ATOM 1566 C CA . PRO A 1 201 ? 36.834 -25.122 4.548 1.00 42.28 201 PRO A CA 1
ATOM 1567 C C . PRO A 1 201 ? 37.044 -25.623 5.979 1.00 42.28 201 PRO A C 1
ATOM 1569 O O . PRO A 1 201 ? 38.120 -25.469 6.563 1.00 42.28 201 PRO A O 1
ATOM 1572 N N . SER A 1 202 ? 35.974 -26.177 6.552 1.00 49.12 202 SER A N 1
ATOM 1573 C CA . SER A 1 202 ? 36.011 -26.881 7.826 1.00 49.12 202 SER A CA 1
ATOM 1574 C C . SER A 1 202 ? 36.995 -28.035 7.681 1.00 49.12 202 SER A C 1
ATOM 1576 O O . SER A 1 202 ? 36.823 -28.920 6.841 1.00 49.12 202 SER A O 1
ATOM 1578 N N . ARG A 1 203 ? 38.087 -27.978 8.443 1.00 45.22 203 ARG A N 1
ATOM 1579 C CA . ARG A 1 203 ? 39.145 -28.983 8.426 1.00 45.22 203 ARG A CA 1
ATOM 1580 C C . ARG A 1 203 ? 38.569 -30.261 9.035 1.00 45.22 203 ARG A C 1
ATOM 1582 O O . ARG A 1 203 ? 38.500 -30.386 10.253 1.00 45.22 203 ARG A O 1
ATOM 1589 N N . ALA A 1 204 ? 38.113 -31.166 8.171 1.00 46.47 204 ALA A N 1
ATOM 1590 C CA . ALA A 1 204 ? 37.612 -32.476 8.552 1.00 46.47 204 ALA A CA 1
ATOM 1591 C C . ALA A 1 204 ? 38.663 -33.209 9.399 1.00 46.47 204 ALA A C 1
ATOM 1593 O O . ALA A 1 204 ? 39.811 -33.397 8.987 1.00 46.47 204 ALA A O 1
ATOM 1594 N N . THR A 1 205 ? 38.262 -33.587 10.606 1.00 51.19 205 THR A N 1
ATOM 1595 C CA . THR A 1 205 ? 38.975 -34.508 11.483 1.00 51.19 205 THR A CA 1
ATOM 1596 C C . THR A 1 205 ? 39.053 -35.876 10.807 1.00 51.19 205 THR A C 1
ATOM 1598 O O . THR A 1 205 ? 38.041 -36.441 10.398 1.00 51.19 205 THR A O 1
ATOM 1601 N N . ALA A 1 206 ? 40.274 -36.388 10.654 1.00 48.62 206 ALA A N 1
ATOM 1602 C CA . ALA A 1 206 ? 40.537 -37.703 10.083 1.00 48.62 206 ALA A CA 1
ATOM 1603 C C . ALA A 1 206 ? 39.920 -38.819 10.953 1.00 48.62 206 ALA A C 1
ATOM 1605 O O . ALA A 1 206 ? 39.942 -38.705 12.182 1.00 48.62 206 ALA A O 1
ATOM 1606 N N . PRO A 1 207 ? 39.406 -39.907 10.356 1.00 43.62 207 PRO A N 1
ATOM 1607 C CA . PRO A 1 207 ? 38.909 -41.041 11.116 1.00 43.62 207 PRO A CA 1
ATOM 1608 C C . PRO A 1 207 ? 40.076 -41.831 11.722 1.00 43.62 207 PRO A C 1
ATOM 1610 O O . PRO A 1 207 ? 41.001 -42.252 11.029 1.00 43.62 207 PRO A O 1
ATOM 1613 N N . THR A 1 208 ? 40.014 -42.040 13.035 1.00 48.03 208 THR A N 1
ATOM 1614 C CA . THR A 1 208 ? 40.848 -42.991 13.772 1.00 48.03 208 THR A CA 1
ATOM 1615 C C . THR A 1 208 ? 40.570 -44.403 13.260 1.00 48.03 208 THR A C 1
ATOM 1617 O O . THR A 1 208 ? 39.499 -44.959 13.495 1.00 48.03 208 THR A O 1
ATOM 1620 N N . THR A 1 209 ? 41.539 -44.993 12.562 1.00 46.09 209 THR A N 1
ATOM 1621 C CA . THR A 1 209 ? 41.523 -46.408 12.183 1.00 46.09 209 THR A CA 1
ATOM 1622 C C . THR A 1 209 ? 41.597 -47.270 13.443 1.00 46.09 209 THR A C 1
ATOM 1624 O O . THR A 1 209 ? 42.640 -47.345 14.091 1.00 46.09 209 THR A O 1
ATOM 1627 N N . LEU A 1 210 ? 40.488 -47.925 13.791 1.00 45.28 210 LEU A N 1
ATOM 1628 C CA . LEU A 1 210 ? 40.457 -48.991 14.788 1.00 45.28 210 LEU A CA 1
ATOM 1629 C C . LEU A 1 210 ? 40.976 -50.275 14.121 1.00 45.28 210 LEU A C 1
ATOM 1631 O O . LEU A 1 210 ? 40.291 -50.884 13.303 1.00 45.28 210 LEU A O 1
ATOM 1635 N N . GLN A 1 211 ? 42.206 -50.672 14.440 1.00 48.59 211 GLN A N 1
ATOM 1636 C CA . GLN A 1 211 ? 42.729 -51.995 14.100 1.00 48.59 211 GLN A CA 1
ATOM 1637 C C . GLN A 1 211 ? 42.110 -53.018 15.065 1.00 48.59 211 GLN A C 1
ATOM 1639 O O . GLN A 1 211 ? 42.210 -52.856 16.280 1.00 48.59 211 GLN A O 1
ATOM 1644 N N . SER A 1 212 ? 41.465 -54.059 14.536 1.00 47.62 212 SER A N 1
ATOM 1645 C CA . SER A 1 212 ? 41.079 -55.258 15.294 1.00 47.62 212 SER A CA 1
ATOM 1646 C C . SER A 1 212 ? 41.813 -56.495 14.759 1.00 47.62 212 SER A C 1
ATOM 1648 O O . SER A 1 212 ? 42.201 -56.497 13.588 1.00 47.62 212 SER A O 1
ATOM 1650 N N . PRO A 1 213 ? 42.062 -57.510 15.609 1.00 55.22 213 PRO A N 1
ATOM 1651 C CA . PRO A 1 213 ? 43.109 -58.508 15.404 1.00 55.22 213 PRO A CA 1
ATOM 1652 C C . PRO A 1 213 ? 42.587 -59.875 14.929 1.00 55.22 213 PRO A C 1
ATOM 1654 O O . PRO A 1 213 ? 41.483 -60.269 15.288 1.00 55.22 213 PRO A O 1
ATOM 1657 N N . GLY A 1 214 ? 43.461 -60.629 14.244 1.00 39.91 214 GLY A N 1
ATOM 1658 C CA . GLY A 1 214 ? 43.377 -62.090 14.037 1.00 39.91 214 GLY A CA 1
ATOM 1659 C C . GLY A 1 214 ? 42.319 -62.544 13.020 1.00 39.91 214 GLY A C 1
ATOM 1660 O O . GLY A 1 214 ? 41.228 -62.004 12.971 1.00 39.91 214 GLY A O 1
ATOM 1661 N N . GLY A 1 215 ? 42.525 -63.536 12.161 1.00 43.91 215 GLY A N 1
ATOM 1662 C CA . GLY A 1 215 ? 43.566 -64.548 12.015 1.00 43.91 215 GLY A CA 1
ATOM 1663 C C . GLY A 1 215 ? 43.007 -65.699 11.151 1.00 43.91 215 GLY A C 1
ATOM 1664 O O . GLY A 1 215 ? 41.799 -65.760 10.928 1.00 43.91 215 GLY A O 1
ATOM 1665 N N . THR A 1 216 ? 43.889 -66.624 10.749 1.00 48.50 216 THR A N 1
ATOM 1666 C CA . THR A 1 216 ? 43.659 -67.919 10.049 1.00 48.50 216 THR A CA 1
ATOM 1667 C C . THR A 1 216 ? 43.273 -67.831 8.562 1.00 48.50 216 THR A C 1
ATOM 1669 O O . THR A 1 216 ? 42.397 -67.056 8.201 1.00 48.50 216 THR A O 1
ATOM 1672 N N . SER A 1 217 ? 43.913 -68.545 7.629 1.00 49.53 217 SER A N 1
ATOM 1673 C CA . SER A 1 217 ? 44.734 -69.772 7.686 1.00 49.53 217 SER A CA 1
ATOM 1674 C C . SER A 1 217 ? 45.997 -69.686 6.831 1.00 49.53 217 SER A C 1
ATOM 1676 O O . SER A 1 217 ? 46.004 -68.894 5.865 1.00 49.53 217 SER A O 1
#

Foldseek 3Di:
DVVLLLVVLQVPDPPDQPDPVSSCVSVVDDPVVCCVQDVDLLSVVLVVLLVQLVVLLVQLQVVQVVLVVVCVVDVPRFNQVSLLVSLLSNLVVCNSSLSSVLSSLPPCPDVVSLVSSLVSNLVSLLVLQVSLPPLDDPPDPSSVVSSCLSNVLSVLSSVVSVDPDPQHSSNSSVVSVVVDDCSRNPDDDPDDPVPPPPPDPDPDDDDDDDDDDDDDD

Sequence (217 aa):
MFRAVEALSARRTEESSFTVTAILRESGISRGTFYTHFPTLEDLAEQMLEQRFALIGETDRADRRAALASAASDPQADLRRPAEASQLALARFVDIHRAFLRASLDWRLTSRVREGVISAHATQVRESLRLMGPRVPPHLDHEAFCLMIAGGTVALLTAWLRENDPTTPEAMAQRLLSTMPEWFVGPTAPSNPADHPSQRPSRATAPTTLQSPGGTS

Secondary structure (DSSP, 8-state):
-HHHHHHHHHTT-TT----HHHHHHHHT--HHHHHHH-SSHHHHHHHHHHHHHHHHHHHHHHHHHHHHHHHTT-TT--SSHHHHHHHHHHHHHHHHTHHHHHHH--TT--HHHHHHHHHHHHHHHHHHHHHHGGGS-TT--HHHHHHHHHHHHHHHHHHHHHS-----HHHHHHHHHTTS-HHHH-PPPPPPGGGS-------PPPP----------

Radius of gyration: 24.95 Å; chains: 1; bounding box: 68×87×50 Å